Protein AF-A0AA40LT20-F1 (afdb_monomer)

Foldseek 3Di:
DPPDDVLVVLLVVLVVLLVVLVVLLVVLVVLLVVDLPPQPVVNVVSLVVSVVSLVVSVVSLVVLVVVLVCCVVVPPCVPDVDDPVVSVVSVVSSVVSVVSSVVSVCVCPDPSNVVSVVVSVVVVVDPDDDDDDDDDDCPPVVVVVVVVVVVVVVVVVVVVVVVVVVVVVVVVVVVVVVVVVVVVVVVVVVVVVVVVVVVVVVVVVVVVVVVVVVVVVVVVVVVVVPDDDDPPDDDDDDDDDDDDDDDDDDDDDDDDDDDDDDDDDDD

Structure (mmCIF, N/CA/C/O backbone):
data_AF-A0AA40LT20-F1
#
_entry.id   AF-A0AA40LT20-F1
#
loop_
_atom_site.group_PDB
_atom_site.id
_atom_site.type_symbol
_atom_site.label_atom_id
_atom_site.label_alt_id
_atom_site.label_comp_id
_atom_site.label_asym_id
_atom_site.label_entity_id
_atom_site.label_seq_id
_atom_site.pdbx_PDB_ins_code
_atom_site.Cartn_x
_atom_site.Cartn_y
_atom_site.Cartn_z
_atom_site.occupancy
_atom_site.B_iso_or_equiv
_atom_site.auth_seq_id
_atom_site.auth_comp_id
_atom_site.auth_asym_id
_atom_site.auth_atom_id
_atom_site.pdbx_PDB_model_num
ATOM 1 N N . MET A 1 1 ? 10.616 -3.520 -31.932 1.00 36.19 1 MET A N 1
ATOM 2 C CA . MET A 1 1 ? 9.333 -3.368 -31.220 1.00 36.19 1 MET A CA 1
ATOM 3 C C . MET A 1 1 ? 9.590 -2.374 -30.105 1.00 36.19 1 MET A C 1
ATOM 5 O O . MET A 1 1 ? 10.603 -2.532 -29.436 1.00 36.19 1 MET A O 1
ATOM 9 N N . SER A 1 2 ? 8.814 -1.296 -29.994 1.00 53.09 2 SER A N 1
ATOM 10 C CA . SER A 1 2 ? 8.916 -0.410 -28.829 1.00 53.09 2 SER A CA 1
ATOM 11 C C . SER A 1 2 ? 8.470 -1.210 -27.610 1.00 53.09 2 SER A C 1
ATOM 13 O O . SER A 1 2 ? 7.373 -1.763 -27.640 1.00 53.09 2 SER A O 1
ATOM 15 N N . LEU A 1 3 ? 9.342 -1.338 -26.608 1.00 65.00 3 LEU A N 1
ATOM 16 C CA . LEU A 1 3 ? 8.980 -1.891 -25.305 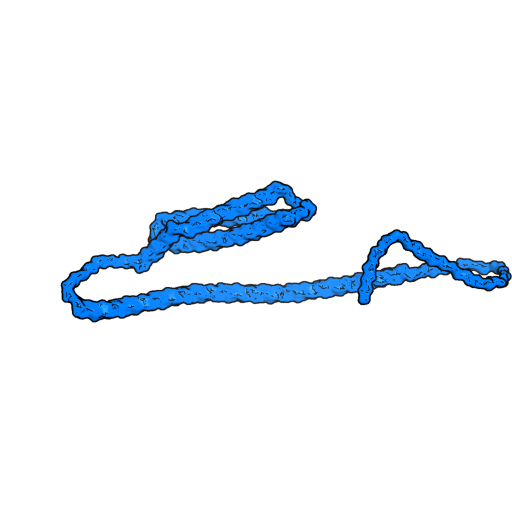1.00 65.00 3 LEU A CA 1
ATOM 17 C C . LEU A 1 3 ? 7.799 -1.078 -24.763 1.00 65.00 3 LEU A C 1
ATOM 19 O O . LEU A 1 3 ? 7.862 0.151 -24.755 1.00 65.00 3 LEU A O 1
ATOM 23 N N . GLU A 1 4 ? 6.718 -1.765 -24.402 1.00 72.81 4 GLU A N 1
ATOM 24 C CA . GLU A 1 4 ? 5.586 -1.165 -23.701 1.00 72.81 4 GLU A CA 1
ATOM 25 C C . GLU A 1 4 ? 6.090 -0.621 -22.364 1.00 72.81 4 GLU A C 1
ATOM 27 O O . GLU A 1 4 ? 6.871 -1.282 -21.677 1.00 72.81 4 GLU A O 1
ATOM 32 N N . ASP A 1 5 ? 5.739 0.624 -22.055 1.00 80.12 5 ASP A N 1
ATOM 33 C CA . ASP A 1 5 ? 6.267 1.299 -20.879 1.00 80.12 5 ASP A CA 1
ATOM 34 C C . ASP A 1 5 ? 5.687 0.653 -19.608 1.00 80.12 5 ASP A C 1
ATOM 36 O O . ASP A 1 5 ? 4.462 0.677 -19.425 1.00 80.12 5 ASP A O 1
ATOM 40 N N . PRO A 1 6 ? 6.539 0.083 -18.733 1.00 86.00 6 PRO A N 1
ATOM 41 C CA . PRO A 1 6 ? 6.093 -0.662 -17.560 1.00 86.00 6 PRO A CA 1
ATOM 42 C C . PRO A 1 6 ? 5.257 0.185 -16.597 1.00 86.00 6 PRO A C 1
ATOM 44 O O . PRO A 1 6 ? 4.429 -0.367 -15.873 1.00 86.00 6 PRO A O 1
ATOM 47 N N . PHE A 1 7 ? 5.393 1.515 -16.635 1.00 88.25 7 PHE A N 1
ATOM 48 C CA . PHE A 1 7 ? 4.588 2.422 -15.825 1.00 88.25 7 PHE A CA 1
ATOM 49 C C . PHE A 1 7 ? 3.087 2.187 -16.012 1.00 88.25 7 PHE A C 1
ATOM 51 O O . PHE A 1 7 ? 2.342 2.182 -15.038 1.00 88.25 7 PHE A O 1
ATOM 58 N N . PHE A 1 8 ? 2.609 1.976 -17.244 1.00 88.06 8 PHE A N 1
ATOM 59 C CA . PHE A 1 8 ? 1.167 1.854 -17.492 1.00 88.06 8 PHE A CA 1
ATOM 60 C C . PHE A 1 8 ? 0.577 0.538 -16.980 1.00 88.06 8 PHE A C 1
ATOM 62 O O . PHE A 1 8 ? -0.607 0.504 -16.639 1.00 88.06 8 PHE A O 1
ATOM 69 N N . VAL A 1 9 ? 1.393 -0.516 -16.887 1.00 90.38 9 VAL A N 1
ATOM 70 C CA . VAL A 1 9 ? 0.992 -1.790 -16.278 1.00 90.38 9 VAL A CA 1
ATOM 71 C C . VAL A 1 9 ? 0.795 -1.588 -14.779 1.00 90.38 9 VAL A C 1
ATOM 73 O O . VAL A 1 9 ? -0.309 -1.796 -14.275 1.00 90.38 9 VAL A O 1
ATOM 76 N N . VAL A 1 10 ? 1.820 -1.062 -14.101 1.00 93.31 10 VAL A N 1
ATOM 77 C CA . VAL A 1 10 ? 1.788 -0.809 -12.652 1.00 93.31 10 VAL A CA 1
ATOM 78 C C . VAL A 1 10 ? 0.704 0.211 -12.298 1.00 93.31 10 VAL A C 1
ATOM 80 O O . VAL A 1 10 ? -0.055 0.012 -11.356 1.00 93.31 10 VAL A O 1
ATOM 83 N N . ARG A 1 11 ? 0.515 1.255 -13.115 1.00 93.62 11 ARG A N 1
ATOM 84 C CA . ARG A 1 11 ? -0.597 2.211 -12.984 1.00 93.62 11 ARG A CA 1
ATOM 85 C C . ARG A 1 11 ? -1.952 1.502 -12.922 1.00 93.62 11 ARG A C 1
ATOM 87 O O . ARG A 1 11 ? -2.794 1.847 -12.093 1.00 93.62 11 ARG A O 1
ATOM 94 N N . GLY A 1 12 ? -2.187 0.535 -13.810 1.00 93.69 12 GLY A N 1
ATOM 95 C CA . GLY A 1 12 ? -3.429 -0.237 -13.838 1.00 93.69 12 GLY A CA 1
ATOM 96 C C . GLY A 1 12 ? -3.623 -1.085 -12.579 1.00 93.69 12 GLY A C 1
ATOM 97 O O . GLY A 1 12 ? -4.735 -1.159 -12.049 1.00 93.69 12 GLY A O 1
ATOM 98 N N . GLU A 1 13 ? -2.544 -1.684 -12.079 1.00 96.38 13 GLU A N 1
ATOM 99 C CA . GLU A 1 13 ? -2.538 -2.500 -10.861 1.00 96.38 13 GLU A CA 1
ATOM 100 C C . GLU A 1 13 ? -2.804 -1.655 -9.612 1.00 96.38 13 GLU A C 1
ATOM 102 O O . GLU A 1 13 ? -3.743 -1.954 -8.870 1.00 96.38 13 GLU A O 1
ATOM 107 N N . VAL A 1 14 ? -2.092 -0.538 -9.453 1.00 98.00 14 VAL A N 1
ATOM 108 C CA . VAL A 1 14 ? -2.299 0.436 -8.372 1.00 98.00 14 VAL A CA 1
ATOM 109 C C . VAL A 1 14 ? -3.729 0.966 -8.390 1.00 98.00 14 VAL A C 1
ATOM 111 O O . VAL A 1 14 ? -4.413 0.966 -7.366 1.00 98.00 14 VAL A O 1
ATOM 114 N N . GLN A 1 15 ? -4.248 1.349 -9.562 1.00 97.62 15 GLN A N 1
ATOM 115 C CA . GLN A 1 15 ? -5.618 1.849 -9.673 1.00 97.62 15 GLN A CA 1
ATOM 116 C C . GLN A 1 15 ? -6.650 0.803 -9.230 1.00 97.62 15 GLN A C 1
ATOM 118 O O . GLN A 1 15 ? -7.642 1.138 -8.570 1.00 97.62 15 GLN A O 1
ATOM 123 N N . LYS A 1 16 ? -6.432 -0.467 -9.586 1.00 97.81 16 LYS A N 1
ATOM 124 C CA . LYS A 1 16 ? -7.282 -1.587 -9.172 1.00 97.81 16 LYS A CA 1
ATOM 125 C C . LYS A 1 16 ? -7.175 -1.851 -7.667 1.00 97.81 16 LYS A C 1
ATOM 127 O O . LYS A 1 16 ? -8.207 -2.080 -7.028 1.00 97.81 16 LYS A O 1
ATOM 132 N N . ALA A 1 17 ? -5.972 -1.789 -7.102 1.00 98.00 17 ALA A N 1
ATOM 133 C CA . ALA A 1 17 ? -5.735 -1.955 -5.673 1.00 98.00 17 ALA A CA 1
ATOM 134 C C . ALA A 1 17 ? -6.433 -0.850 -4.865 1.00 98.00 17 ALA A C 1
ATOM 136 O O . ALA A 1 17 ? -7.200 -1.156 -3.953 1.00 98.00 17 ALA A O 1
ATOM 137 N N . VAL A 1 18 ? -6.303 0.417 -5.277 1.00 98.44 18 VAL A N 1
ATOM 138 C CA . VAL A 1 18 ? -7.002 1.558 -4.658 1.00 98.44 18 VAL A CA 1
ATOM 139 C C . VAL A 1 18 ? -8.520 1.399 -4.729 1.00 98.44 18 VAL A C 1
ATOM 141 O O . VAL A 1 18 ? -9.212 1.647 -3.745 1.00 98.44 18 VAL A O 1
ATOM 144 N N 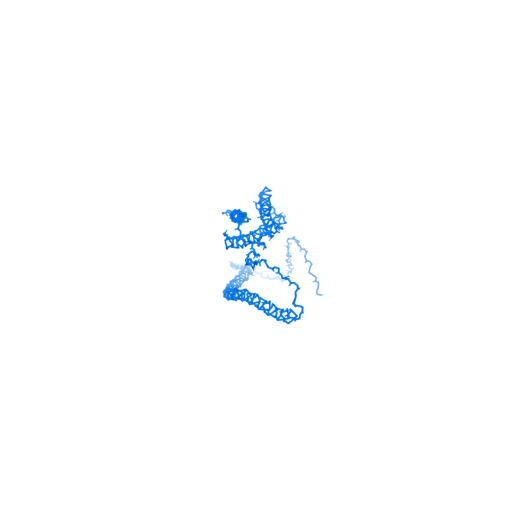. ASN A 1 19 ? -9.073 0.947 -5.858 1.00 97.88 19 ASN A N 1
ATOM 145 C CA . ASN A 1 19 ? -10.516 0.704 -5.968 1.00 97.88 19 ASN A CA 1
ATOM 146 C C . ASN A 1 19 ? -10.992 -0.422 -5.038 1.00 97.88 19 ASN A C 1
ATOM 148 O O . ASN A 1 19 ? -12.072 -0.329 -4.457 1.00 97.88 19 ASN A O 1
ATOM 152 N N . THR A 1 20 ? -10.172 -1.458 -4.859 1.00 98.00 20 THR A N 1
ATOM 153 C CA . THR A 1 20 ? -10.448 -2.545 -3.910 1.00 98.00 20 THR A CA 1
ATOM 154 C C . THR A 1 20 ? -10.408 -2.030 -2.468 1.00 98.00 20 THR A C 1
ATOM 156 O O . THR A 1 20 ? -11.341 -2.274 -1.704 1.00 98.00 20 THR A O 1
ATOM 159 N N . ALA A 1 21 ? -9.390 -1.235 -2.120 1.00 98.06 21 ALA A N 1
ATOM 160 C CA . ALA A 1 21 ? -9.270 -0.591 -0.814 1.00 98.06 21 ALA A CA 1
ATOM 161 C C . ALA A 1 21 ? -10.450 0.349 -0.526 1.00 98.06 21 ALA A C 1
ATOM 163 O O . ALA A 1 21 ? -10.998 0.315 0.570 1.00 98.06 21 ALA A O 1
ATOM 164 N N . ARG A 1 22 ? -10.922 1.115 -1.519 1.00 98.12 22 ARG A N 1
ATOM 165 C CA . ARG A 1 22 ? -12.131 1.948 -1.392 1.00 98.12 22 ARG A CA 1
ATOM 166 C C . ARG A 1 22 ? -13.376 1.126 -1.062 1.00 98.12 22 ARG A C 1
ATOM 168 O O . ARG A 1 22 ? -14.173 1.559 -0.235 1.00 98.12 22 ARG A O 1
ATOM 175 N N . GLY A 1 23 ? -13.538 -0.050 -1.668 1.00 97.38 23 GLY A N 1
ATOM 176 C CA . GLY A 1 23 ? -14.634 -0.966 -1.338 1.00 97.38 23 GLY A CA 1
ATOM 177 C C . GLY A 1 23 ? -14.560 -1.467 0.109 1.00 97.38 23 GLY A C 1
ATOM 178 O O . GLY A 1 23 ? -15.549 -1.403 0.837 1.00 97.38 23 GLY A O 1
ATOM 179 N N . LEU A 1 24 ? -13.371 -1.889 0.555 1.00 96.50 24 LEU A N 1
ATOM 180 C CA . LEU A 1 24 ? -13.133 -2.283 1.950 1.00 96.50 24 LEU A CA 1
ATOM 181 C C . LEU A 1 24 ? -13.378 -1.123 2.923 1.00 96.50 24 LEU A C 1
ATOM 183 O O . LEU A 1 24 ? -13.995 -1.312 3.966 1.00 96.50 24 LEU A O 1
ATOM 187 N N . TYR A 1 25 ? -12.947 0.085 2.567 1.00 97.81 25 TYR A N 1
ATOM 188 C CA . TYR A 1 25 ? -13.156 1.297 3.352 1.00 97.81 25 TYR A CA 1
ATOM 189 C C . TYR A 1 25 ? -14.635 1.665 3.490 1.00 97.81 25 TYR A C 1
ATOM 191 O O . TYR A 1 25 ? -15.078 2.021 4.581 1.00 97.81 25 TYR A O 1
ATOM 199 N N . GLN A 1 26 ? -15.426 1.535 2.423 1.00 96.56 26 GLN A N 1
ATOM 200 C CA . GLN A 1 26 ? -16.875 1.727 2.497 1.00 96.56 26 GLN A CA 1
ATOM 201 C C . GLN A 1 26 ? -17.519 0.722 3.453 1.00 96.56 26 GLN A C 1
ATOM 203 O O . GLN A 1 26 ? -18.250 1.133 4.354 1.00 96.56 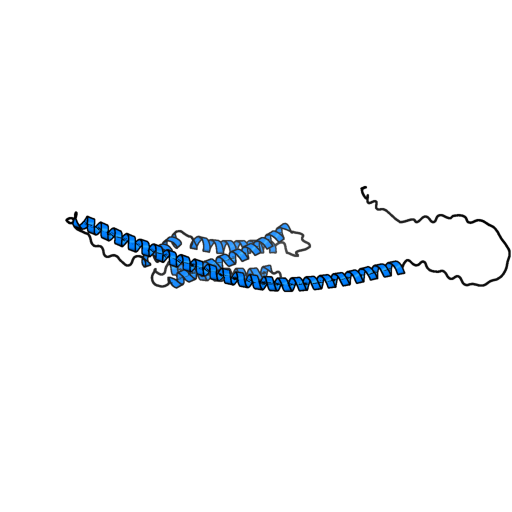26 GLN A O 1
ATOM 208 N N . ARG A 1 27 ? -17.177 -0.569 3.331 1.00 94.44 27 ARG A N 1
ATOM 209 C CA . ARG A 1 27 ? -17.683 -1.602 4.245 1.00 94.44 27 ARG A CA 1
ATOM 210 C C . ARG A 1 27 ? -17.261 -1.341 5.691 1.00 94.44 27 ARG A C 1
ATOM 212 O O . ARG A 1 27 ? -18.062 -1.483 6.608 1.00 94.44 27 ARG A O 1
ATOM 219 N N . TRP A 1 28 ? -16.023 -0.907 5.903 1.00 94.25 28 TRP A N 1
ATOM 220 C CA . TRP A 1 28 ? -15.518 -0.529 7.219 1.00 94.25 28 TRP A CA 1
ATOM 221 C C . TRP A 1 28 ? -16.319 0.633 7.832 1.00 94.25 28 TRP A C 1
ATOM 223 O O . TRP A 1 28 ? -16.718 0.559 8.991 1.00 94.25 28 TRP A O 1
ATOM 233 N N . CYS A 1 29 ? -16.636 1.668 7.048 1.00 92.06 29 CYS A N 1
ATOM 234 C CA . CYS A 1 29 ? -17.476 2.787 7.489 1.00 92.06 29 CYS A CA 1
ATOM 235 C C . CYS A 1 29 ? -18.912 2.364 7.854 1.00 92.06 29 CYS A C 1
ATOM 237 O O . CYS A 1 29 ? -19.502 2.948 8.765 1.00 92.06 29 CYS A O 1
ATOM 239 N N . GLU A 1 30 ? -19.484 1.380 7.154 1.00 91.00 30 GLU A N 1
ATOM 240 C CA . GLU A 1 30 ? -20.790 0.792 7.491 1.00 91.00 30 GLU A CA 1
ATOM 241 C C . GLU A 1 30 ? -20.722 0.016 8.812 1.00 91.00 30 GLU A C 1
ATOM 243 O O . GLU A 1 30 ? -21.563 0.212 9.689 1.00 91.00 30 GLU A O 1
ATOM 248 N N . LEU A 1 31 ? -19.675 -0.792 8.999 1.00 88.25 31 LEU A N 1
ATOM 249 C CA . LEU A 1 31 ? -19.447 -1.568 10.222 1.00 88.25 31 LEU A CA 1
ATOM 250 C C . LEU A 1 31 ? -19.198 -0.685 11.454 1.00 88.25 31 LEU A C 1
ATOM 252 O O . LEU A 1 31 ? -19.510 -1.089 12.570 1.00 88.25 31 LEU A O 1
ATOM 256 N N . LEU A 1 32 ? -18.678 0.534 11.276 1.00 85.62 32 LEU A N 1
ATOM 257 C CA . LEU A 1 32 ? -18.606 1.530 12.353 1.00 85.62 32 LEU A CA 1
ATOM 258 C C . LEU A 1 32 ? -19.977 2.111 12.745 1.00 85.62 32 LEU A C 1
ATOM 260 O O . LEU A 1 32 ? -20.100 2.744 13.791 1.00 85.62 32 LEU A O 1
ATOM 264 N N . GLN A 1 33 ? -21.005 1.953 11.912 1.00 81.69 33 GLN A N 1
ATOM 265 C CA . GLN A 1 33 ? -22.369 2.412 12.197 1.00 81.69 33 GLN A CA 1
ATOM 266 C C . GLN A 1 33 ? -23.261 1.266 12.693 1.00 81.69 33 GLN A C 1
ATOM 268 O O . GLN A 1 33 ? -24.180 1.496 13.485 1.00 81.69 33 GLN A O 1
ATOM 273 N N . GLU A 1 34 ? -22.983 0.035 12.260 1.00 75.19 34 GLU A N 1
ATOM 274 C CA . GLU A 1 34 ? -23.610 -1.187 12.760 1.00 75.19 34 GLU A CA 1
ATOM 275 C C . GLU A 1 34 ? -23.149 -1.452 14.214 1.00 75.19 34 GLU A C 1
ATOM 277 O O . GLU A 1 34 ? -21.968 -1.430 14.548 1.00 75.19 34 GLU A O 1
ATOM 282 N N . GLY A 1 35 ? -24.096 -1.610 15.145 1.00 59.09 35 GLY A N 1
ATOM 283 C CA . GLY A 1 35 ? -23.795 -1.685 16.582 1.00 59.09 35 GLY A CA 1
ATOM 284 C C . GLY A 1 35 ? -22.903 -2.872 16.996 1.00 59.09 35 GLY A C 1
ATOM 285 O O . GLY A 1 35 ? -22.931 -3.937 16.387 1.00 59.09 35 GLY A O 1
ATOM 286 N N . ALA A 1 36 ? -22.199 -2.707 18.124 1.00 59.25 36 ALA A N 1
ATOM 287 C CA . ALA A 1 36 ? -21.103 -3.523 18.685 1.00 59.25 36 ALA A CA 1
ATOM 288 C C . ALA A 1 36 ? -21.245 -5.068 18.746 1.00 59.25 36 ALA A C 1
ATOM 290 O O . ALA A 1 36 ? -20.265 -5.766 19.022 1.00 59.25 36 ALA A O 1
ATOM 291 N N . ALA A 1 37 ? -22.438 -5.628 18.531 1.00 60.47 37 ALA A N 1
ATOM 292 C CA . ALA A 1 37 ? -22.716 -7.050 18.750 1.00 60.47 37 ALA A CA 1
ATOM 293 C C . ALA A 1 37 ? -22.761 -7.901 17.468 1.00 60.47 37 ALA A C 1
ATOM 295 O O . ALA A 1 37 ? -22.543 -9.109 17.546 1.00 60.47 37 ALA A O 1
ATOM 296 N N . VAL A 1 38 ? -23.037 -7.310 16.301 1.00 58.84 38 VAL A N 1
ATOM 297 C CA . VAL A 1 38 ? -23.195 -8.037 15.030 1.00 58.84 38 VAL A CA 1
ATOM 298 C C . VAL A 1 38 ? -22.192 -7.445 14.045 1.00 58.84 38 VAL A C 1
ATOM 300 O O . VAL A 1 38 ? -22.384 -6.325 13.601 1.00 58.84 38 VAL A O 1
ATOM 303 N N . GLY A 1 39 ? -21.095 -8.159 13.767 1.00 69.00 39 GLY A N 1
ATOM 304 C CA . GLY A 1 39 ? -20.079 -7.711 12.801 1.00 69.00 39 GLY A CA 1
ATOM 305 C C . GLY A 1 39 ? -18.698 -7.360 13.369 1.00 69.00 39 GLY A C 1
ATOM 306 O O . GLY A 1 39 ? -17.897 -6.785 12.650 1.00 69.00 39 GLY A O 1
ATOM 307 N N . ARG A 1 40 ? -18.359 -7.705 14.625 1.00 76.12 40 ARG A N 1
ATOM 308 C CA . ARG A 1 40 ? -17.010 -7.430 15.176 1.00 76.12 40 ARG A CA 1
ATOM 309 C C . ARG A 1 40 ? -15.893 -8.183 14.457 1.00 76.12 40 ARG A C 1
ATOM 311 O O . ARG A 1 40 ? -14.909 -7.565 14.087 1.00 76.12 40 ARG A O 1
ATOM 318 N N . GLU A 1 41 ? -16.033 -9.496 14.280 1.00 84.75 41 GLU A N 1
ATOM 319 C CA . GLU A 1 41 ? -15.023 -10.301 13.573 1.00 84.75 41 GLU A CA 1
ATOM 320 C C . GLU A 1 41 ? -14.829 -9.782 12.142 1.00 84.75 41 GLU A C 1
ATOM 322 O O . GLU A 1 41 ? -13.707 -9.653 11.661 1.00 84.75 41 GLU A O 1
ATOM 327 N N . GLU A 1 42 ? -15.931 -9.383 11.503 1.00 88.44 42 GLU A N 1
ATOM 328 C CA . GLU A 1 42 ? -15.914 -8.731 10.199 1.00 88.44 42 GLU A CA 1
ATO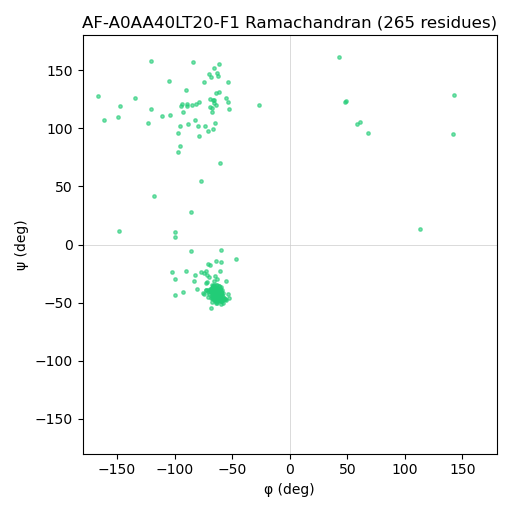M 329 C C . GLU A 1 42 ? -15.238 -7.352 10.252 1.00 88.44 42 GLU A C 1
ATOM 331 O O . GLU A 1 42 ? -14.449 -7.034 9.368 1.00 88.44 42 GLU A O 1
ATOM 336 N N . LEU A 1 43 ? -15.481 -6.546 11.290 1.00 88.12 43 LEU A N 1
ATOM 337 C CA . LEU A 1 43 ? -14.840 -5.245 11.495 1.00 88.12 43 LEU A CA 1
ATOM 338 C C . LEU A 1 43 ? -13.333 -5.393 11.708 1.00 88.12 43 LEU A C 1
ATOM 340 O O . LEU A 1 43 ? -12.567 -4.654 11.092 1.00 88.12 43 LEU A O 1
ATOM 344 N N . ASP A 1 44 ? -12.897 -6.340 12.536 1.00 88.19 44 ASP A N 1
ATOM 345 C CA . ASP A 1 44 ? -11.482 -6.604 12.799 1.00 88.19 44 ASP A CA 1
ATOM 346 C C . ASP A 1 44 ? -10.780 -7.090 11.525 1.00 88.19 44 ASP A C 1
ATOM 348 O O . ASP A 1 44 ? -9.730 -6.555 11.151 1.00 88.19 44 ASP A O 1
ATOM 352 N N . TRP A 1 45 ? -11.397 -8.036 10.807 1.00 92.88 45 TRP A N 1
ATOM 353 C CA . TRP A 1 45 ? -10.900 -8.520 9.521 1.00 92.88 45 TRP A CA 1
ATOM 354 C C . TRP A 1 45 ? -10.811 -7.390 8.490 1.00 92.88 45 TRP A C 1
ATOM 356 O O . TRP A 1 45 ? -9.744 -7.165 7.923 1.00 92.88 45 TRP A O 1
ATOM 366 N N . THR A 1 46 ? -11.887 -6.618 8.309 1.00 93.06 46 THR A N 1
ATOM 367 C CA . THR A 1 46 ? -11.948 -5.511 7.339 1.00 93.06 46 THR A CA 1
ATOM 368 C C . THR A 1 46 ? -10.937 -4.419 7.688 1.00 93.06 46 THR A C 1
ATOM 370 O O . THR A 1 46 ? -10.265 -3.895 6.803 1.00 93.06 46 THR A O 1
ATOM 373 N N . THR A 1 47 ? -10.764 -4.101 8.976 1.00 92.88 47 THR A N 1
ATOM 374 C CA . THR A 1 47 ? -9.766 -3.124 9.444 1.00 92.88 47 THR A CA 1
ATOM 375 C C . THR A 1 47 ? -8.345 -3.589 9.127 1.00 92.88 47 THR A C 1
ATOM 377 O O . THR A 1 47 ? -7.516 -2.793 8.679 1.00 92.88 47 THR A O 1
ATOM 380 N N . ASN A 1 48 ? -8.037 -4.865 9.372 1.00 94.75 48 ASN A N 1
ATOM 381 C CA . ASN A 1 48 ? -6.715 -5.422 9.105 1.00 94.75 48 ASN A CA 1
ATOM 382 C C . ASN A 1 48 ? -6.428 -5.505 7.601 1.00 94.75 48 ASN A C 1
ATOM 384 O O . ASN A 1 48 ? -5.364 -5.073 7.157 1.00 94.75 48 ASN A O 1
ATOM 388 N N . GLU A 1 49 ? -7.385 -6.006 6.822 1.00 97.31 49 GLU A N 1
ATOM 389 C CA . GLU A 1 49 ? -7.262 -6.131 5.371 1.00 97.31 49 GLU A CA 1
ATOM 390 C C . GLU A 1 49 ? -7.075 -4.761 4.716 1.00 97.31 49 GLU A C 1
ATOM 392 O O . GLU A 1 49 ? -6.162 -4.576 3.913 1.00 97.31 49 GLU A O 1
ATOM 397 N N . LEU A 1 50 ? -7.852 -3.759 5.140 1.00 97.19 50 LEU A N 1
ATOM 398 C CA . LEU A 1 50 ? -7.708 -2.390 4.658 1.00 97.19 50 LEU A CA 1
ATOM 399 C C . LEU A 1 50 ? -6.332 -1.803 5.004 1.00 97.19 50 LEU A C 1
ATOM 401 O O . LEU A 1 50 ? -5.680 -1.240 4.131 1.00 97.19 50 LEU A O 1
ATOM 405 N N . ARG A 1 51 ? -5.830 -1.974 6.237 1.00 97.00 51 ARG A N 1
ATOM 406 C CA . ARG A 1 51 ? -4.478 -1.508 6.614 1.00 97.00 51 ARG A CA 1
ATOM 407 C C . ARG A 1 51 ? -3.381 -2.150 5.771 1.00 97.00 51 ARG A C 1
ATOM 409 O O . ARG A 1 51 ? -2.431 -1.467 5.393 1.00 97.00 51 ARG A O 1
ATOM 416 N N . ASN A 1 52 ? -3.490 -3.449 5.504 1.00 97.38 52 ASN A N 1
ATOM 417 C CA . ASN A 1 52 ? -2.503 -4.169 4.704 1.00 97.38 52 ASN A CA 1
ATOM 418 C C . ASN A 1 52 ? -2.570 -3.753 3.233 1.00 97.38 52 ASN A C 1
ATOM 420 O O . ASN A 1 52 ? -1.526 -3.486 2.642 1.00 97.38 52 ASN A O 1
ATOM 424 N N . GLY A 1 53 ? -3.778 -3.614 2.680 1.00 97.81 53 GLY A N 1
ATOM 425 C CA . GLY A 1 53 ? -3.991 -3.111 1.327 1.00 97.81 53 GLY A CA 1
ATOM 426 C C . GLY A 1 53 ? -3.431 -1.702 1.139 1.00 97.81 53 GLY A C 1
ATOM 427 O O . GLY A 1 53 ? -2.667 -1.475 0.207 1.00 97.81 53 GLY A O 1
ATOM 428 N N . LEU A 1 54 ? -3.730 -0.774 2.056 1.00 98.19 54 LEU A N 1
ATOM 429 C CA . LEU A 1 54 ? -3.205 0.595 2.002 1.00 98.19 54 LEU A CA 1
ATOM 430 C C . LEU A 1 54 ? -1.672 0.615 2.076 1.00 98.19 54 LEU A C 1
ATOM 432 O O . LEU A 1 54 ? -1.056 1.302 1.275 1.00 98.19 54 LEU A O 1
ATOM 436 N N . ARG A 1 55 ? -1.051 -0.187 2.954 1.00 98.06 55 ARG A N 1
ATOM 437 C CA . ARG A 1 55 ? 0.418 -0.288 3.034 1.00 98.06 55 ARG A CA 1
ATOM 438 C C . ARG A 1 55 ? 1.040 -0.802 1.734 1.00 98.06 55 ARG A C 1
ATOM 440 O O . ARG A 1 55 ? 2.052 -0.267 1.306 1.00 98.06 55 ARG A O 1
ATOM 447 N N . SER A 1 56 ? 0.446 -1.828 1.120 1.00 98.06 56 SER A N 1
ATOM 448 C CA . SER A 1 56 ? 0.931 -2.359 -0.161 1.00 98.06 56 SER A CA 1
ATOM 449 C C . SER A 1 56 ? 0.885 -1.290 -1.250 1.00 98.06 56 SER A C 1
ATOM 451 O O . SER A 1 56 ? 1.853 -1.121 -1.976 1.00 98.06 56 SER A O 1
ATOM 453 N N . ILE A 1 57 ? -0.213 -0.531 -1.317 1.00 98.44 57 ILE A N 1
ATOM 454 C CA . ILE A 1 57 ? -0.366 0.556 -2.289 1.00 98.44 57 ILE A CA 1
ATOM 455 C C . ILE A 1 57 ? 0.658 1.670 -2.036 1.00 98.44 57 ILE A C 1
ATOM 457 O O . ILE A 1 57 ? 1.164 2.252 -2.987 1.00 98.44 57 ILE A O 1
ATOM 461 N N . GLU A 1 58 ? 0.969 1.992 -0.776 1.00 98.38 58 GLU A N 1
ATOM 462 C CA . GLU A 1 58 ? 1.986 3.003 -0.456 1.00 98.38 58 GLU A CA 1
ATOM 463 C C . GLU A 1 58 ? 3.369 2.630 -0.986 1.00 98.38 58 GLU A C 1
ATOM 465 O O . GLU A 1 58 ? 4.040 3.509 -1.523 1.00 98.38 58 GLU A O 1
ATOM 470 N N . TRP A 1 59 ? 3.757 1.355 -0.880 1.00 98.00 59 TRP A N 1
ATOM 471 C CA . TRP A 1 59 ? 5.000 0.850 -1.468 1.00 98.00 59 TRP A CA 1
ATOM 472 C C . TRP A 1 59 ? 4.982 0.953 -2.992 1.00 98.00 59 TRP A C 1
ATOM 474 O O . TRP A 1 59 ? 5.904 1.519 -3.568 1.00 98.00 59 TRP A O 1
ATOM 484 N N . ASP A 1 60 ? 3.898 0.518 -3.642 1.00 97.44 60 ASP A N 1
ATOM 485 C CA . ASP A 1 60 ? 3.785 0.627 -5.102 1.00 97.44 60 ASP A CA 1
ATOM 486 C C . ASP A 1 60 ? 3.867 2.097 -5.572 1.00 97.44 60 ASP A C 1
ATOM 488 O O . ASP A 1 60 ? 4.433 2.400 -6.621 1.00 97.44 60 ASP A O 1
ATOM 492 N N . LEU A 1 61 ? 3.300 3.036 -4.803 1.00 97.75 61 LEU A N 1
ATOM 493 C CA . LEU A 1 61 ? 3.358 4.471 -5.102 1.00 97.75 61 LEU A CA 1
ATOM 494 C C . LEU A 1 61 ? 4.742 5.080 -4.849 1.00 97.75 61 LEU A C 1
ATOM 496 O O . LEU A 1 61 ? 5.114 6.004 -5.566 1.00 97.75 61 LEU A O 1
ATOM 500 N N . GLU A 1 62 ? 5.486 4.588 -3.857 1.00 97.44 62 GLU A N 1
ATOM 501 C CA . GLU A 1 62 ? 6.883 4.966 -3.598 1.00 97.44 62 GLU A CA 1
ATOM 502 C C . GLU A 1 62 ? 7.779 4.566 -4.776 1.00 97.44 62 GLU A C 1
ATOM 504 O O . GLU A 1 62 ? 8.441 5.431 -5.346 1.00 97.44 62 GLU A O 1
ATOM 509 N N . ASP A 1 63 ? 7.673 3.327 -5.260 1.00 95.19 63 ASP A N 1
ATOM 510 C CA . ASP A 1 63 ? 8.417 2.853 -6.436 1.00 95.19 63 ASP A CA 1
ATOM 511 C C . ASP A 1 63 ? 8.076 3.659 -7.712 1.00 95.19 63 ASP A C 1
ATOM 513 O O . ASP A 1 63 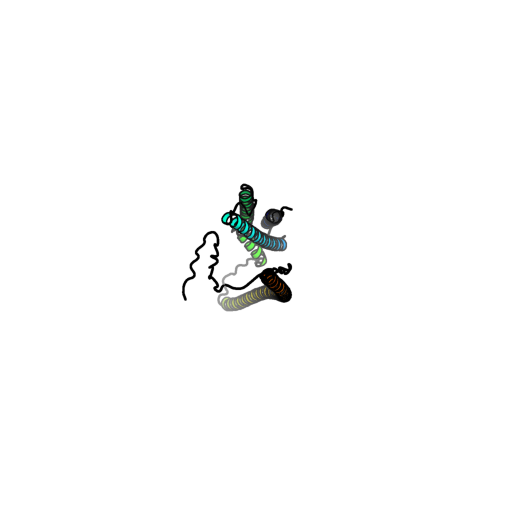? 8.937 3.977 -8.548 1.00 95.19 63 ASP A O 1
ATOM 517 N N . LEU A 1 64 ? 6.798 4.020 -7.888 1.00 94.62 64 LEU A N 1
ATOM 518 C CA . LEU A 1 64 ? 6.360 4.871 -9.000 1.00 94.62 64 LEU A CA 1
ATOM 519 C C . LEU A 1 64 ? 6.893 6.306 -8.892 1.00 94.62 64 LEU A C 1
ATOM 521 O O . LEU A 1 64 ? 7.180 6.928 -9.915 1.00 94.62 64 LEU A O 1
ATOM 525 N N . GLU A 1 65 ? 7.020 6.847 -7.685 1.00 94.69 65 GLU A N 1
ATOM 526 C CA . GLU A 1 65 ? 7.592 8.173 -7.457 1.00 94.69 65 GLU A CA 1
ATOM 527 C C . GLU A 1 65 ? 9.101 8.176 -7.717 1.00 94.69 65 GLU A C 1
ATOM 529 O O . GLU A 1 65 ? 9.576 9.016 -8.478 1.00 94.69 65 GLU A O 1
ATOM 534 N N . GLU A 1 66 ? 9.836 7.172 -7.229 1.00 92.88 66 GLU A N 1
ATOM 535 C CA . GLU A 1 66 ? 11.270 7.021 -7.508 1.00 92.88 66 GLU A CA 1
ATOM 536 C C . GLU A 1 66 ? 11.553 6.933 -9.014 1.00 92.88 66 GLU A C 1
ATOM 538 O O . GLU A 1 66 ? 12.483 7.557 -9.532 1.00 92.88 66 GLU A O 1
ATOM 543 N N . THR A 1 67 ? 10.725 6.193 -9.757 1.00 89.12 67 THR A N 1
ATOM 544 C CA . THR A 1 67 ? 10.865 6.117 -11.217 1.00 89.12 67 THR A CA 1
ATOM 545 C C . THR A 1 67 ? 10.562 7.445 -11.907 1.00 89.12 67 THR A C 1
ATOM 547 O O . THR A 1 67 ? 11.229 7.778 -12.888 1.00 89.12 67 THR A O 1
ATOM 550 N N . ILE A 1 68 ? 9.606 8.234 -11.412 1.00 88.81 68 ILE A N 1
ATOM 551 C CA . ILE A 1 68 ? 9.345 9.591 -11.913 1.00 88.81 68 ILE A CA 1
ATOM 552 C C . ILE A 1 68 ? 10.528 10.522 -11.612 1.00 88.81 68 ILE A C 1
ATOM 554 O O . ILE A 1 68 ? 10.942 11.264 -12.506 1.00 88.81 68 ILE A O 1
ATOM 558 N N . ASP A 1 69 ? 11.099 10.453 -10.411 1.00 88.44 69 ASP A N 1
ATOM 559 C CA . ASP A 1 69 ? 12.239 11.271 -9.990 1.00 88.44 69 ASP A CA 1
ATOM 560 C C . ASP A 1 69 ? 13.487 10.975 -10.829 1.00 88.44 69 ASP A C 1
ATOM 562 O O . ASP A 1 69 ? 14.156 11.896 -11.306 1.00 88.44 69 ASP A O 1
ATOM 566 N N . ILE A 1 70 ? 13.769 9.696 -11.104 1.00 84.94 70 ILE A N 1
ATOM 567 C CA . ILE A 1 70 ? 14.847 9.291 -12.019 1.00 84.94 70 ILE A CA 1
ATOM 568 C C . ILE A 1 70 ? 14.620 9.900 -13.406 1.00 84.94 70 ILE A C 1
ATOM 570 O O . ILE A 1 70 ? 15.548 10.454 -13.994 1.00 84.94 70 ILE A O 1
ATOM 574 N N . LEU A 1 71 ? 13.392 9.846 -13.932 1.00 79.81 71 LEU A N 1
ATOM 575 C CA . LEU A 1 71 ? 13.064 10.414 -15.244 1.00 79.81 71 LEU A CA 1
ATOM 576 C C . LEU A 1 71 ? 13.182 11.947 -15.283 1.00 79.81 71 LEU A C 1
ATOM 578 O O . LEU A 1 71 ? 13.518 12.504 -16.330 1.00 79.81 71 LEU A O 1
ATOM 582 N N . GLU A 1 72 ? 12.915 12.630 -14.170 1.00 80.25 72 GLU A N 1
ATOM 583 C CA . GLU A 1 72 ? 13.049 14.083 -14.046 1.00 80.25 72 GLU A CA 1
ATOM 584 C C . GLU A 1 72 ? 14.515 14.525 -13.949 1.00 80.25 72 GLU A C 1
ATOM 586 O O . GLU A 1 72 ? 14.919 15.485 -14.612 1.00 80.25 72 GLU A O 1
ATOM 591 N N . VAL A 1 73 ? 15.329 13.807 -13.171 1.00 74.69 73 VAL A N 1
ATOM 592 C CA . VAL A 1 73 ? 16.756 14.106 -12.974 1.00 74.69 73 VAL A CA 1
ATOM 593 C C . VAL A 1 73 ? 17.589 13.694 -14.190 1.00 74.69 73 VAL A C 1
ATOM 595 O O . VAL A 1 73 ? 18.465 14.443 -14.630 1.00 74.69 73 VAL A O 1
ATOM 598 N N . GLU A 1 74 ? 17.316 12.526 -14.774 1.00 67.38 74 GLU A N 1
ATOM 599 C CA . GLU A 1 74 ? 18.039 11.989 -15.929 1.00 67.38 74 GLU A CA 1
ATOM 600 C C . GLU A 1 74 ? 17.498 12.491 -17.272 1.00 67.38 74 GLU A C 1
ATOM 602 O O . GLU A 1 74 ? 17.643 11.781 -18.269 1.00 67.38 74 GLU A O 1
ATOM 607 N N . ALA A 1 75 ? 16.895 13.686 -17.336 1.00 58.62 75 ALA A N 1
ATOM 608 C CA . ALA A 1 75 ? 16.338 14.293 -18.548 1.00 58.62 75 ALA A CA 1
ATOM 609 C C . ALA A 1 75 ? 17.399 14.514 -19.656 1.00 58.62 75 ALA A C 1
ATOM 611 O O . ALA A 1 75 ? 17.785 15.626 -20.013 1.00 58.62 75 ALA A O 1
ATOM 612 N N . ASN A 1 76 ? 17.866 13.414 -20.237 1.00 55.97 76 ASN A N 1
ATOM 613 C CA . ASN A 1 76 ? 18.594 13.285 -21.471 1.00 55.97 76 ASN A CA 1
ATOM 614 C C . ASN A 1 76 ? 17.541 12.907 -22.522 1.00 55.97 76 ASN A C 1
ATOM 616 O O . ASN A 1 76 ? 17.217 11.720 -22.665 1.00 55.97 76 ASN A O 1
ATOM 620 N N . PRO A 1 77 ? 17.002 13.886 -23.271 1.00 55.28 77 PRO A N 1
ATOM 621 C CA . PRO A 1 77 ? 15.891 13.689 -24.208 1.00 55.28 77 PRO A CA 1
ATOM 622 C C . PRO A 1 77 ? 16.174 12.676 -25.335 1.00 55.28 77 PRO A C 1
ATOM 624 O O . PRO A 1 77 ? 15.289 12.371 -26.131 1.00 55.28 77 PRO A O 1
ATOM 627 N N . GLY A 1 78 ? 17.401 12.144 -25.430 1.00 55.16 78 GLY A N 1
ATOM 628 C CA . GLY A 1 78 ? 17.776 11.084 -26.365 1.00 55.16 78 GLY A CA 1
ATOM 629 C C . GLY A 1 78 ? 17.604 9.643 -25.859 1.00 55.16 78 GLY A C 1
ATOM 630 O O . GLY A 1 78 ? 17.508 8.747 -26.697 1.00 55.16 78 GLY A O 1
ATOM 631 N N . LYS A 1 79 ? 17.577 9.386 -24.538 1.00 60.06 79 LYS A N 1
ATOM 632 C CA . LYS A 1 79 ? 17.507 8.013 -23.979 1.00 60.06 79 LYS A CA 1
ATOM 633 C C . LYS A 1 79 ? 16.079 7.545 -23.700 1.00 60.06 79 LYS A C 1
ATOM 635 O O . LYS A 1 79 ? 15.745 6.412 -24.034 1.00 60.06 79 LYS A O 1
ATOM 640 N N . PHE A 1 80 ? 15.237 8.424 -23.165 1.00 61.75 80 PHE A N 1
ATOM 641 C CA . PHE A 1 80 ? 13.827 8.150 -22.909 1.00 61.75 80 PHE A CA 1
ATOM 642 C C . PHE A 1 80 ? 12.992 8.989 -23.871 1.00 61.75 80 PHE A C 1
ATOM 644 O O . PHE A 1 80 ? 12.961 10.213 -23.784 1.00 61.75 80 PHE A O 1
ATOM 651 N N . LYS A 1 81 ? 12.334 8.341 -24.838 1.00 63.66 81 LYS A N 1
ATOM 652 C CA . LYS A 1 81 ? 11.417 9.008 -25.777 1.00 63.66 81 LYS A CA 1
ATOM 653 C C . LYS A 1 81 ? 10.078 9.311 -25.098 1.00 63.66 81 LYS A C 1
ATOM 655 O O . LYS A 1 81 ? 9.041 8.873 -25.583 1.00 63.66 81 LYS A O 1
ATOM 660 N N . LEU A 1 82 ? 10.109 10.006 -23.966 1.00 65.69 82 LEU A N 1
ATOM 661 C CA . LEU A 1 82 ? 8.908 10.400 -23.244 1.00 65.69 82 LEU A CA 1
ATOM 662 C C . LEU A 1 82 ? 8.436 11.763 -23.767 1.00 65.69 82 LEU A C 1
ATOM 664 O O . LEU A 1 82 ? 9.189 12.738 -23.699 1.00 65.69 82 LEU A O 1
ATOM 668 N N . PRO A 1 83 ? 7.219 11.857 -24.329 1.00 66.69 83 PRO A N 1
ATOM 669 C CA . PRO A 1 83 ? 6.578 13.134 -24.604 1.00 66.69 83 PRO A CA 1
ATOM 670 C C . PRO A 1 83 ? 6.527 13.982 -23.329 1.00 66.69 83 PRO A C 1
ATOM 672 O O . PRO A 1 83 ? 6.217 13.476 -22.254 1.00 66.69 83 PRO A O 1
ATOM 675 N N . ALA A 1 84 ? 6.773 15.289 -23.440 1.00 60.22 84 ALA A N 1
ATOM 676 C CA . ALA A 1 84 ? 6.788 16.201 -22.291 1.00 60.22 84 ALA A CA 1
ATOM 677 C C . ALA A 1 84 ? 5.455 16.261 -21.503 1.00 60.22 84 ALA A C 1
ATOM 679 O O . ALA A 1 84 ? 5.436 16.759 -20.382 1.00 60.22 84 ALA A O 1
ATOM 680 N N . GLY A 1 85 ? 4.347 15.765 -22.070 1.00 63.69 85 GLY A N 1
ATOM 681 C CA . GLY A 1 85 ? 3.054 15.647 -21.383 1.00 63.69 85 GLY A CA 1
ATOM 682 C C . GLY A 1 85 ? 2.919 14.397 -20.509 1.00 63.69 85 GLY A C 1
ATOM 683 O O . GLY A 1 85 ? 2.203 14.432 -19.511 1.00 63.69 85 GLY A O 1
ATOM 684 N N . ASP A 1 86 ? 3.642 13.325 -20.830 1.00 80.00 86 ASP A N 1
ATOM 685 C CA . ASP A 1 86 ? 3.455 12.027 -20.183 1.00 80.00 86 ASP A CA 1
ATOM 686 C C . ASP A 1 86 ? 3.993 12.053 -18.752 1.00 80.00 86 ASP A C 1
ATOM 688 O O . ASP A 1 86 ? 3.348 11.528 -17.854 1.00 80.00 86 ASP A O 1
ATOM 692 N N . LEU A 1 87 ? 5.129 12.718 -18.502 1.00 85.44 87 LEU A N 1
ATOM 693 C CA . LEU A 1 87 ? 5.707 12.816 -17.154 1.00 85.44 87 LEU A CA 1
ATOM 694 C C . LEU A 1 87 ? 4.764 13.537 -16.178 1.00 85.44 87 LEU A C 1
ATOM 696 O O . LEU A 1 87 ? 4.602 13.109 -15.037 1.00 85.44 87 LEU A O 1
ATOM 700 N N . GLN A 1 88 ? 4.097 14.601 -16.638 1.00 87.81 88 GLN A N 1
ATOM 701 C CA . GLN A 1 88 ? 3.121 15.318 -15.821 1.00 87.81 88 GLN A CA 1
ATOM 702 C C . GLN A 1 88 ? 1.886 14.456 -15.529 1.00 87.81 88 GLN A C 1
ATOM 704 O O . GLN A 1 88 ? 1.365 14.514 -14.418 1.00 87.81 88 GLN A O 1
ATOM 709 N N . GLU A 1 89 ? 1.428 13.637 -16.483 1.00 90.44 89 GLU A N 1
ATOM 710 C CA . GLU A 1 89 ? 0.330 12.693 -16.237 1.00 90.44 89 GLU A CA 1
ATOM 711 C C . GLU A 1 89 ? 0.705 11.667 -15.158 1.00 90.44 89 GLU A C 1
ATOM 713 O O . GLU A 1 89 ? -0.106 11.401 -14.269 1.00 90.44 89 GLU A O 1
ATOM 718 N N . ARG A 1 90 ? 1.940 11.141 -15.181 1.00 92.50 90 ARG A N 1
ATOM 719 C CA . ARG A 1 90 ? 2.431 10.206 -14.150 1.00 92.50 90 ARG A CA 1
ATOM 720 C C . ARG A 1 90 ? 2.410 10.839 -12.764 1.00 92.50 90 ARG A C 1
ATOM 722 O O . ARG A 1 90 ? 1.868 10.238 -11.842 1.00 92.50 90 ARG A O 1
ATOM 729 N N . LYS A 1 91 ? 2.924 12.069 -12.645 1.00 93.12 91 LYS A N 1
ATOM 730 C CA . LYS A 1 91 ? 2.926 12.841 -11.391 1.00 93.12 91 LYS A CA 1
ATOM 731 C C . LYS A 1 91 ? 1.518 13.037 -10.844 1.00 93.12 91 LYS A C 1
ATOM 733 O O . LYS A 1 91 ? 1.253 12.729 -9.690 1.00 93.12 91 LYS A O 1
ATOM 738 N N . VAL A 1 92 ? 0.602 13.502 -11.694 1.00 95.81 92 VAL A N 1
ATOM 739 C CA . VAL A 1 92 ? -0.798 13.723 -11.304 1.00 95.81 92 VAL A CA 1
ATOM 740 C C . VAL A 1 92 ? -1.462 12.419 -10.863 1.00 95.81 92 VAL A C 1
ATOM 742 O O . VAL A 1 92 ? -2.216 12.424 -9.897 1.00 95.81 92 VAL A O 1
ATOM 745 N N . PHE A 1 93 ? -1.184 11.304 -11.541 1.00 96.69 93 PHE A N 1
ATOM 746 C CA . PHE A 1 93 ? -1.716 10.002 -11.150 1.00 96.69 93 PHE A CA 1
ATOM 747 C C . PHE A 1 93 ? -1.218 9.560 -9.767 1.00 96.69 93 PHE A C 1
ATOM 749 O O . PHE A 1 93 ? -2.040 9.193 -8.928 1.00 96.69 93 PHE A O 1
ATOM 756 N N . VAL A 1 94 ? 0.098 9.602 -9.525 1.00 97.38 94 VAL A N 1
ATOM 757 C CA . VAL A 1 94 ? 0.687 9.198 -8.237 1.00 97.38 94 VAL A CA 1
ATOM 758 C C . VAL A 1 94 ? 0.136 10.064 -7.106 1.00 97.38 94 VAL A C 1
ATOM 760 O O . VAL A 1 94 ? -0.334 9.518 -6.111 1.00 97.38 94 VAL A O 1
ATOM 763 N N . GLU A 1 95 ? 0.077 11.383 -7.302 1.00 97.81 95 GLU A N 1
ATOM 764 C CA . GLU A 1 95 ? -0.475 12.316 -6.314 1.00 97.81 95 GLU A CA 1
ATOM 765 C C . GLU A 1 95 ? -1.937 11.994 -5.974 1.00 97.81 95 GLU A C 1
ATOM 767 O O . GLU A 1 95 ? -2.288 11.822 -4.810 1.00 97.81 95 GLU A O 1
ATOM 772 N N . GLN A 1 96 ? -2.792 11.800 -6.986 1.00 98.12 96 GLN A N 1
ATOM 773 C CA . GLN A 1 96 ? -4.206 11.461 -6.775 1.00 98.12 96 GLN A CA 1
ATOM 774 C C . GLN A 1 96 ? -4.399 10.145 -6.014 1.00 98.12 96 GLN A C 1
ATOM 776 O O . GLN A 1 96 ? -5.337 10.005 -5.225 1.00 98.12 96 GLN A O 1
ATOM 781 N N . MET A 1 97 ? -3.557 9.143 -6.278 1.00 98.38 97 MET A N 1
ATOM 782 C CA . MET A 1 97 ? -3.623 7.870 -5.563 1.00 98.38 97 MET A CA 1
ATOM 783 C C . MET A 1 97 ? -3.109 8.015 -4.125 1.00 98.38 97 MET A C 1
ATOM 785 O O . MET A 1 97 ? -3.741 7.468 -3.219 1.00 98.38 97 MET A O 1
ATOM 789 N N . ARG A 1 98 ? -2.038 8.793 -3.896 1.00 98.31 98 ARG A N 1
ATOM 790 C CA . ARG A 1 98 ? -1.530 9.121 -2.553 1.00 98.31 98 ARG A CA 1
ATOM 791 C C . ARG A 1 98 ? -2.582 9.846 -1.719 1.00 98.31 98 ARG A C 1
ATOM 793 O O . ARG A 1 98 ? -2.853 9.413 -0.603 1.00 98.31 98 ARG A O 1
ATOM 800 N N . GLU A 1 99 ? -3.226 10.874 -2.268 1.00 98.31 99 GLU A N 1
ATOM 801 C CA . GLU A 1 99 ? -4.306 11.606 -1.593 1.00 98.31 99 GLU A CA 1
ATOM 802 C C . GLU A 1 99 ? -5.447 10.668 -1.176 1.00 98.31 99 GLU A C 1
ATOM 804 O O . GLU A 1 99 ? -5.891 10.697 -0.029 1.00 98.31 99 GLU A O 1
ATOM 809 N N . ALA A 1 100 ? -5.884 9.776 -2.072 1.00 97.81 100 ALA A N 1
ATOM 810 C CA . ALA A 1 100 ? -6.950 8.821 -1.775 1.00 97.81 100 ALA A CA 1
ATOM 811 C C . ALA A 1 100 ? -6.571 7.823 -0.667 1.00 97.81 100 ALA A C 1
ATOM 813 O O . ALA A 1 100 ? -7.399 7.486 0.181 1.00 97.81 100 ALA A O 1
ATOM 814 N N . VAL A 1 101 ? -5.331 7.325 -0.678 1.00 98.38 101 VAL A N 1
ATOM 815 C CA . VAL A 1 101 ? -4.806 6.439 0.371 1.00 98.38 101 VAL A CA 1
ATOM 816 C C . VAL A 1 101 ? -4.719 7.181 1.701 1.00 98.38 101 VAL A C 1
ATOM 818 O O . VAL A 1 101 ? -5.168 6.654 2.722 1.00 98.38 101 VAL A O 1
ATOM 821 N N . GLN A 1 102 ? -4.206 8.411 1.688 1.00 98.12 102 GLN A N 1
ATOM 822 C CA . GLN A 1 102 ? -4.053 9.238 2.878 1.00 98.12 102 GLN A CA 1
ATOM 823 C C . GLN A 1 102 ? -5.406 9.576 3.510 1.00 98.12 102 GLN A C 1
ATOM 825 O O . GLN A 1 102 ? -5.558 9.418 4.718 1.00 98.12 102 GLN A O 1
ATOM 830 N N . GLU A 1 103 ? -6.414 9.932 2.709 1.00 97.88 103 GLU A N 1
ATOM 831 C CA . GLU A 1 103 ? -7.781 10.188 3.181 1.00 97.88 103 GLU A CA 1
ATOM 832 C C . GLU A 1 103 ? -8.343 8.991 3.967 1.00 97.88 103 GLU A C 1
ATOM 834 O O . GLU A 1 103 ? -8.859 9.144 5.079 1.00 97.88 103 GLU A O 1
ATOM 839 N N . MET A 1 104 ? -8.203 7.777 3.420 1.00 98.06 104 MET A N 1
ATOM 840 C CA . MET A 1 104 ? -8.656 6.557 4.093 1.00 98.06 104 MET A CA 1
ATOM 841 C C . MET A 1 104 ? -7.868 6.307 5.386 1.00 98.06 104 MET A C 1
ATOM 843 O O . MET A 1 104 ? -8.470 6.011 6.421 1.00 98.06 104 MET A O 1
ATOM 847 N N . LYS A 1 105 ? -6.537 6.463 5.364 1.00 97.44 105 LYS A N 1
ATOM 848 C CA . LYS A 1 105 ? -5.681 6.286 6.549 1.00 97.44 105 LYS A CA 1
ATOM 849 C C . LYS A 1 105 ? -6.037 7.267 7.662 1.00 97.44 105 LYS A C 1
ATOM 851 O O . LYS A 1 105 ? -6.189 6.841 8.807 1.00 97.44 105 LYS A O 1
ATOM 856 N N . ASP A 1 106 ? -6.210 8.541 7.327 1.00 96.94 106 ASP A N 1
ATOM 857 C CA . ASP A 1 106 ? -6.538 9.604 8.277 1.00 96.94 106 ASP A CA 1
ATOM 858 C C . ASP A 1 106 ? -7.877 9.341 8.963 1.00 96.94 106 ASP A C 1
ATOM 860 O O . ASP A 1 106 ? -8.002 9.498 10.181 1.00 96.94 106 ASP A O 1
ATOM 864 N N . HIS A 1 107 ? -8.874 8.857 8.218 1.00 94.88 107 HIS A N 1
ATOM 865 C CA . HIS A 1 107 ? -10.151 8.485 8.814 1.00 94.88 107 HIS A CA 1
ATOM 866 C C . HIS A 1 107 ? -10.026 7.263 9.738 1.00 94.88 107 HIS A C 1
ATOM 868 O O . HIS A 1 107 ? -10.593 7.267 10.836 1.00 94.88 107 HIS A O 1
ATOM 874 N N . MET A 1 108 ? -9.229 6.256 9.360 1.00 92.69 108 MET A N 1
ATOM 875 C CA . MET A 1 108 ? -8.979 5.069 10.191 1.00 92.69 108 MET A CA 1
ATOM 876 C C . MET A 1 108 ? -8.286 5.375 11.521 1.00 92.69 108 MET A C 1
ATOM 878 O O . MET A 1 108 ? -8.487 4.646 12.493 1.00 92.69 108 MET A O 1
ATOM 882 N N . VAL A 1 109 ? -7.471 6.430 11.579 1.00 93.12 109 VAL A N 1
ATOM 883 C CA . VAL A 1 109 ? -6.812 6.886 12.815 1.00 93.12 109 VAL A CA 1
ATOM 884 C C . VAL A 1 109 ? -7.528 8.069 13.467 1.00 93.12 109 VAL A C 1
ATOM 886 O O . VAL A 1 109 ? -7.036 8.627 14.449 1.00 93.12 109 VAL A O 1
ATOM 889 N N . SER A 1 110 ? -8.696 8.458 12.951 1.00 92.00 110 SER A N 1
ATOM 890 C CA . SER A 1 110 ? -9.456 9.567 13.511 1.00 92.00 110 SER A CA 1
ATOM 891 C C . SER A 1 110 ? -9.876 9.265 14.958 1.00 92.00 110 SER A C 1
ATOM 893 O O . SER A 1 110 ? -10.232 8.125 15.282 1.00 92.00 110 SER A O 1
ATOM 895 N N . PRO A 1 111 ? -9.913 10.276 15.849 1.00 86.75 111 PRO A N 1
ATOM 896 C CA . PRO A 1 111 ? -10.337 10.075 17.234 1.00 86.75 111 PRO A CA 1
ATOM 897 C C . PRO A 1 111 ? -11.729 9.441 17.358 1.00 86.75 111 PRO A C 1
ATOM 899 O O . PRO A 1 111 ? -11.985 8.695 18.298 1.00 86.75 111 PRO A O 1
ATOM 902 N N . ALA A 1 112 ? -12.622 9.711 16.398 1.00 85.69 112 ALA A N 1
ATOM 903 C CA . ALA A 1 112 ? -13.959 9.129 16.348 1.00 85.69 112 ALA A CA 1
ATOM 904 C C . ALA A 1 112 ? -13.926 7.617 16.065 1.00 85.69 112 ALA A C 1
ATOM 906 O O . ALA A 1 112 ? -14.583 6.855 16.775 1.00 85.69 112 ALA A O 1
ATOM 907 N N . ALA A 1 113 ? -13.133 7.182 15.081 1.00 85.38 113 ALA A N 1
ATOM 908 C CA . ALA A 1 113 ? -12.969 5.768 14.751 1.00 85.38 113 ALA A CA 1
ATOM 909 C C . ALA A 1 113 ? -12.314 4.991 15.902 1.00 85.38 113 ALA A C 1
ATOM 911 O O . ALA A 1 113 ? -12.803 3.930 16.293 1.00 85.38 113 ALA A O 1
ATOM 912 N N . ILE A 1 114 ? -11.265 5.558 16.510 1.00 86.25 114 ILE A N 1
ATOM 913 C CA . ILE A 1 114 ? -10.581 4.949 17.659 1.00 86.25 114 ILE A CA 1
ATOM 914 C C . ILE A 1 114 ? -11.537 4.824 18.851 1.00 86.25 114 ILE A C 1
ATOM 916 O O . ILE A 1 114 ? -11.669 3.740 19.414 1.00 86.25 114 ILE A O 1
ATOM 920 N N . ALA A 1 115 ? -12.261 5.891 19.206 1.00 84.62 115 ALA A N 1
ATOM 921 C CA . ALA A 1 115 ? -13.208 5.861 20.321 1.00 84.62 115 ALA A CA 1
ATOM 922 C C . ALA A 1 115 ? -14.344 4.845 20.105 1.00 84.62 115 ALA A C 1
ATOM 924 O O . ALA A 1 115 ? -14.796 4.208 21.061 1.00 84.62 115 ALA A O 1
ATOM 925 N N . PHE A 1 116 ? -14.804 4.667 18.861 1.00 83.31 116 PHE A N 1
ATOM 926 C CA . PHE A 1 116 ? -15.781 3.633 18.527 1.00 83.31 116 PHE A CA 1
ATOM 927 C C . PHE A 1 116 ? -15.205 2.229 18.730 1.00 83.31 116 PHE A C 1
ATOM 929 O O . PHE A 1 116 ? -15.822 1.405 19.407 1.00 83.31 116 PHE A O 1
ATOM 936 N N . MET A 1 117 ? -14.006 1.968 18.201 1.00 78.69 117 MET A N 1
ATOM 937 C CA . MET A 1 117 ? -13.323 0.683 18.362 1.00 78.69 117 MET A CA 1
ATOM 938 C C . MET A 1 117 ? -13.054 0.361 19.840 1.00 78.69 117 MET A C 1
ATOM 940 O O . MET A 1 117 ? -13.310 -0.757 20.283 1.00 78.69 117 MET A O 1
ATOM 944 N N . GLU A 1 118 ? -12.613 1.342 20.633 1.00 81.50 118 GLU A N 1
ATOM 945 C CA . GLU A 1 118 ? -12.404 1.191 22.077 1.00 81.50 118 GLU A CA 1
ATOM 946 C C . GLU A 1 118 ? -13.705 0.893 22.822 1.00 81.50 118 GLU A C 1
ATOM 948 O O . GLU A 1 118 ? -13.742 0.013 23.684 1.00 81.50 118 GLU A O 1
ATOM 953 N N . ARG A 1 119 ? -14.793 1.599 22.489 1.00 77.31 119 ARG A N 1
ATOM 954 C CA . ARG A 1 119 ? -16.113 1.346 23.075 1.00 77.31 119 ARG A CA 1
ATOM 955 C C . ARG A 1 119 ? -16.594 -0.064 22.754 1.00 77.31 119 ARG A C 1
ATOM 957 O O . ARG A 1 119 ? -17.035 -0.766 23.665 1.00 77.31 119 ARG A O 1
ATOM 964 N N . ASN A 1 120 ? -16.481 -0.464 21.490 1.00 73.50 120 ASN A N 1
ATOM 965 C CA . ASN A 1 120 ? -16.816 -1.807 21.044 1.00 73.50 120 ASN A CA 1
ATOM 966 C C . ASN A 1 120 ? -16.006 -2.829 21.860 1.00 73.50 120 ASN A C 1
ATOM 968 O O . ASN A 1 120 ? -16.572 -3.744 22.454 1.00 73.50 120 ASN A O 1
ATOM 972 N N . ASN A 1 121 ? -14.699 -2.616 22.030 1.00 71.00 121 ASN A N 1
ATOM 973 C CA . ASN A 1 121 ? -13.859 -3.499 22.835 1.00 71.00 121 ASN A CA 1
ATOM 974 C C . ASN A 1 121 ? -14.270 -3.553 24.322 1.00 71.00 121 ASN A C 1
ATOM 976 O O . ASN A 1 121 ? -14.305 -4.624 24.924 1.00 71.00 121 ASN A O 1
ATOM 980 N N . ARG A 1 122 ? -14.662 -2.420 24.920 1.00 68.56 122 ARG A N 1
ATOM 981 C CA . ARG A 1 122 ? -15.011 -2.329 26.349 1.00 68.56 122 ARG A CA 1
ATOM 982 C C . ARG A 1 122 ? -16.341 -2.993 26.711 1.00 68.56 122 ARG A C 1
ATOM 984 O O . ARG A 1 122 ? -16.455 -3.542 27.804 1.00 68.56 122 ARG A O 1
ATOM 991 N N . GLU A 1 123 ? -17.316 -2.996 25.802 1.00 61.44 123 GLU A N 1
ATOM 992 C CA . GLU A 1 123 ? -18.604 -3.689 25.991 1.00 61.44 123 GLU A CA 1
ATOM 993 C C . GLU A 1 123 ? -18.449 -5.227 26.107 1.00 61.44 123 GLU A C 1
ATOM 995 O O . GLU A 1 123 ? -19.351 -5.887 26.618 1.00 61.44 123 GLU A O 1
ATOM 1000 N N . MET A 1 124 ? -17.287 -5.790 25.742 1.00 56.22 124 MET A N 1
ATOM 1001 C CA . MET A 1 124 ? -16.922 -7.205 25.938 1.00 56.22 124 MET A CA 1
ATOM 1002 C C . MET A 1 124 ? -16.427 -7.515 27.364 1.00 56.22 124 MET A C 1
ATOM 1004 O O . MET A 1 124 ? -16.736 -8.573 27.907 1.00 56.22 124 MET A O 1
ATOM 1008 N N . LEU A 1 125 ? -15.663 -6.600 27.976 1.00 57.62 125 LEU A N 1
ATOM 1009 C CA . LEU A 1 125 ? -15.019 -6.805 29.285 1.00 57.62 125 LEU A CA 1
ATOM 1010 C C . LEU A 1 125 ? -15.967 -6.524 30.456 1.00 57.62 125 LEU A C 1
ATOM 1012 O O . LEU A 1 125 ? -15.870 -7.151 31.508 1.00 57.62 125 LEU A O 1
ATOM 1016 N N . THR A 1 126 ? -16.909 -5.596 30.282 1.00 56.16 126 THR A N 1
ATOM 1017 C CA . THR A 1 126 ? -17.936 -5.309 31.286 1.00 56.16 126 THR A CA 1
ATOM 1018 C C . THR A 1 126 ? -19.224 -6.054 30.964 1.00 56.16 126 THR A C 1
A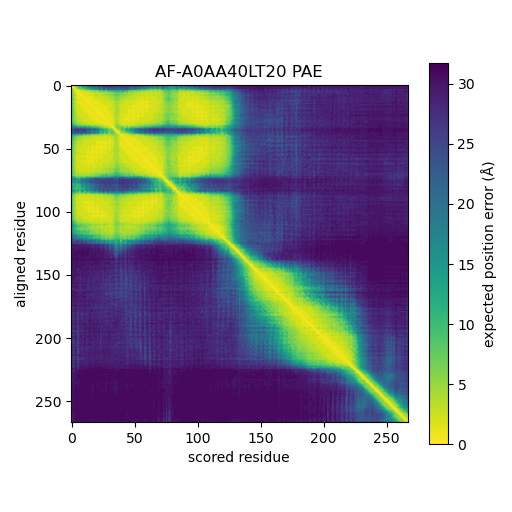TOM 1020 O O . THR A 1 126 ? -20.196 -5.468 30.485 1.00 56.16 126 THR A O 1
ATOM 1023 N N . GLY A 1 127 ? -19.275 -7.345 31.293 1.00 53.91 127 GLY A N 1
ATOM 1024 C CA . GLY A 1 127 ? -20.558 -7.961 31.621 1.00 53.91 127 GLY A CA 1
ATOM 1025 C C . GLY A 1 127 ? -21.227 -7.130 32.727 1.00 53.91 127 GLY A C 1
ATOM 1026 O O . GLY A 1 127 ? -20.615 -6.871 33.759 1.00 53.91 127 GLY A O 1
ATOM 1027 N N . LYS A 1 128 ? -22.444 -6.630 32.475 1.00 51.44 128 LYS A N 1
ATOM 1028 C CA . LYS A 1 128 ? -23.287 -5.823 33.387 1.00 51.44 128 LYS A CA 1
ATOM 1029 C C . LYS A 1 128 ? -23.016 -6.071 34.891 1.00 51.44 128 LYS A C 1
ATOM 1031 O O . LYS A 1 128 ? -23.345 -7.158 35.363 1.00 51.44 128 LYS A O 1
ATOM 1036 N N . PRO A 1 129 ? -22.607 -5.065 35.690 1.00 42.56 129 PRO A N 1
ATOM 1037 C CA . PRO A 1 129 ? -22.751 -5.142 37.136 1.00 42.56 129 PRO A CA 1
ATOM 1038 C C . PRO A 1 129 ? -24.063 -4.467 37.564 1.00 42.56 129 PRO A C 1
ATOM 1040 O O . PRO A 1 129 ? -24.298 -3.280 37.333 1.00 42.56 129 PRO A O 1
ATOM 1043 N N . THR A 1 130 ? -24.945 -5.242 38.191 1.00 42.25 130 THR A N 1
ATOM 1044 C CA . THR A 1 130 ? -26.121 -4.744 38.912 1.00 42.25 130 THR A CA 1
ATOM 1045 C C . THR A 1 130 ? -25.685 -3.954 40.144 1.00 42.25 130 THR A C 1
ATOM 1047 O O . THR A 1 130 ? -24.965 -4.467 40.997 1.00 42.25 130 THR A O 1
ATOM 1050 N N . ALA A 1 131 ? -26.144 -2.708 40.245 1.00 45.59 131 ALA A N 1
ATOM 1051 C CA . ALA A 1 131 ? -25.881 -1.821 41.368 1.00 45.59 131 ALA A CA 1
ATOM 1052 C C . ALA A 1 131 ? -26.529 -2.329 42.669 1.00 45.59 131 ALA A C 1
ATOM 1054 O O . ALA A 1 131 ? -27.749 -2.476 42.735 1.00 45.59 131 ALA A O 1
ATOM 1055 N N . GLN A 1 132 ? -25.736 -2.506 43.729 1.00 43.47 132 GLN A N 1
ATOM 1056 C CA . GLN A 1 132 ? -26.237 -2.556 45.105 1.00 43.47 132 GLN A CA 1
ATOM 1057 C C . GLN A 1 132 ? -25.360 -1.694 46.027 1.00 43.47 132 GLN A C 1
ATOM 1059 O O . GLN A 1 132 ? -24.139 -1.824 46.067 1.00 43.47 132 GLN A O 1
ATOM 1064 N N . LYS A 1 133 ? -26.019 -0.775 46.746 1.00 52.06 133 LYS A N 1
ATOM 1065 C CA . LYS A 1 133 ? -25.478 0.046 47.845 1.00 52.06 133 LYS A CA 1
ATOM 1066 C C . LYS A 1 133 ? -25.206 -0.823 49.081 1.00 52.06 133 LYS A C 1
ATOM 1068 O O . LYS A 1 133 ? -26.066 -1.648 49.385 1.00 52.06 133 LYS A O 1
ATOM 1073 N N . PRO A 1 134 ? -24.178 -0.531 49.900 1.00 43.38 134 PRO A N 1
ATOM 1074 C CA . PRO A 1 134 ? -24.151 -0.995 51.280 1.00 43.38 134 PRO A CA 1
ATOM 1075 C C . PRO A 1 134 ? -24.451 0.126 52.290 1.00 43.38 134 PRO A C 1
ATOM 1077 O O . PRO A 1 134 ? -24.028 1.273 52.141 1.00 43.38 134 PRO A O 1
ATOM 1080 N N . SER A 1 135 ? -25.221 -0.259 53.311 1.00 40.38 135 SER A N 1
ATOM 1081 C CA . SER A 1 135 ? -25.555 0.495 54.522 1.00 40.38 135 SER A CA 1
ATOM 1082 C C . SER A 1 135 ? -24.459 0.339 55.588 1.00 40.38 135 SER A C 1
ATOM 1084 O O . SER A 1 135 ? -23.687 -0.618 55.574 1.00 40.38 135 SER A O 1
ATOM 1086 N N . SER A 1 136 ? -24.405 1.309 56.498 1.00 42.81 136 SER A N 1
ATOM 1087 C CA . SER A 1 136 ? -23.313 1.638 57.417 1.00 42.81 136 SER A CA 1
ATOM 1088 C C . SER A 1 136 ? -23.488 1.008 58.807 1.00 42.81 136 SER A C 1
ATOM 1090 O O . SER A 1 136 ? -23.972 1.693 59.698 1.00 42.81 136 SER A O 1
ATOM 1092 N N . ASP A 1 137 ? -23.070 -0.248 59.013 1.00 46.97 137 ASP A N 1
ATOM 1093 C CA . ASP A 1 137 ? -22.966 -0.831 60.375 1.00 46.97 137 ASP A CA 1
ATOM 1094 C C . ASP A 1 137 ? -21.831 -1.873 60.569 1.00 46.97 137 ASP A C 1
ATOM 1096 O O . ASP A 1 137 ? -21.757 -2.550 61.589 1.00 46.97 137 ASP A O 1
ATOM 1100 N N . LEU A 1 138 ? -20.895 -2.016 59.619 1.00 50.28 138 LEU A N 1
ATOM 1101 C CA . LEU A 1 138 ? -19.920 -3.127 59.589 1.00 50.28 138 LEU A CA 1
ATOM 1102 C C . LEU A 1 138 ? -18.455 -2.685 59.698 1.00 50.28 138 LEU A C 1
ATOM 1104 O O . LEU A 1 138 ? -17.609 -3.193 58.975 1.00 50.28 138 LEU A O 1
ATOM 1108 N N . LEU A 1 139 ? -18.091 -1.729 60.545 1.00 51.41 139 LEU A N 1
ATOM 1109 C CA . LEU A 1 139 ? -16.715 -1.202 60.503 1.00 51.41 139 LEU A CA 1
ATOM 1110 C C . LEU A 1 139 ? -15.633 -2.194 60.982 1.00 51.41 139 LEU A C 1
ATOM 1112 O O . LEU A 1 139 ? -14.486 -2.031 60.596 1.00 51.41 139 LEU A O 1
ATOM 1116 N N . ASP A 1 140 ? -15.984 -3.259 61.710 1.00 47.22 140 ASP A N 1
ATOM 1117 C CA . ASP A 1 140 ? -15.011 -4.258 62.196 1.00 47.22 140 ASP A CA 1
ATOM 1118 C C . ASP A 1 140 ? -14.968 -5.530 61.317 1.00 47.22 140 ASP A C 1
ATOM 1120 O O . ASP A 1 140 ? -13.910 -5.967 60.864 1.00 47.22 140 ASP A O 1
ATOM 1124 N N . ALA A 1 141 ? -16.135 -6.053 60.919 1.00 51.97 141 ALA A N 1
ATOM 1125 C CA . ALA A 1 141 ? -16.232 -7.132 59.929 1.00 51.97 141 ALA A CA 1
ATOM 1126 C C . ALA A 1 141 ? -15.854 -6.674 58.505 1.00 51.97 141 ALA A C 1
ATOM 1128 O O . ALA A 1 141 ? -15.366 -7.481 57.709 1.00 51.97 141 ALA A O 1
ATOM 1129 N N . SER A 1 142 ? -16.038 -5.387 58.169 1.00 53.34 142 SER A N 1
ATOM 1130 C CA . SER A 1 142 ? -15.646 -4.870 56.856 1.00 53.34 142 SER A CA 1
ATOM 1131 C C . SER A 1 142 ? -14.147 -4.693 56.711 1.00 53.34 142 SER A C 1
ATOM 1133 O O . SER A 1 142 ? -13.690 -4.810 55.595 1.00 53.34 142 SER A O 1
ATOM 1135 N N . VAL A 1 143 ? -13.339 -4.510 57.759 1.00 56.84 143 VAL A N 1
ATOM 1136 C CA . VAL A 1 143 ? -11.878 -4.401 57.562 1.00 56.84 143 VAL A CA 1
ATOM 1137 C C . VAL A 1 143 ? -11.282 -5.754 57.164 1.00 56.84 143 VAL A C 1
ATOM 1139 O O . VAL A 1 143 ? -10.489 -5.825 56.225 1.00 56.84 143 VAL A O 1
ATOM 1142 N N . VAL A 1 144 ? -11.727 -6.850 57.788 1.00 60.25 144 VAL A N 1
ATOM 1143 C CA . VAL A 1 144 ? -11.314 -8.219 57.418 1.00 60.25 144 VAL A CA 1
ATOM 1144 C C . VAL A 1 144 ? -11.913 -8.644 56.072 1.00 60.25 144 VAL A C 1
ATOM 1146 O O . VAL A 1 144 ? -11.222 -9.251 55.251 1.00 60.25 144 VAL A O 1
ATOM 1149 N N . SER A 1 145 ? -13.170 -8.278 55.800 1.00 63.88 145 SER A N 1
ATOM 1150 C CA . SER A 1 145 ? -13.825 -8.532 54.511 1.00 63.88 145 SER A CA 1
ATOM 1151 C C . SER A 1 145 ? -13.230 -7.696 53.373 1.00 63.88 145 SER A C 1
ATOM 1153 O O . SER A 1 145 ? -13.024 -8.230 52.293 1.00 63.88 145 SER A O 1
ATOM 1155 N N . VAL A 1 146 ? -12.887 -6.427 53.602 1.00 65.31 146 VAL A N 1
ATOM 1156 C CA . VAL A 1 146 ? -12.224 -5.544 52.628 1.00 65.31 146 VAL A CA 1
ATOM 1157 C C . VAL A 1 146 ? -10.802 -6.018 52.382 1.00 65.31 146 VAL A C 1
ATOM 1159 O O . VAL A 1 146 ? -10.384 -6.023 51.234 1.00 65.31 146 VAL A O 1
ATOM 1162 N N . THR A 1 147 ? -10.084 -6.483 53.408 1.00 72.56 147 THR A N 1
ATOM 1163 C CA . THR A 1 147 ? -8.748 -7.074 53.227 1.00 72.56 147 THR A CA 1
ATOM 1164 C C . THR A 1 147 ? -8.821 -8.378 52.430 1.00 72.56 147 THR A C 1
ATOM 1166 O O . THR A 1 147 ? -8.053 -8.548 51.490 1.00 72.56 147 THR A O 1
ATOM 1169 N N . SER A 1 148 ? -9.773 -9.272 52.730 1.00 75.50 148 SER A N 1
ATOM 1170 C CA . SER A 1 148 ? -9.968 -10.509 51.950 1.00 75.50 148 SER A CA 1
ATOM 1171 C C . SER A 1 148 ? -10.402 -10.214 50.514 1.00 75.50 148 SER A C 1
ATOM 1173 O O . SER A 1 148 ? -9.826 -10.757 49.581 1.00 75.50 148 SER A O 1
ATOM 1175 N N . ARG A 1 149 ? -11.342 -9.282 50.320 1.00 75.38 149 ARG A N 1
ATOM 1176 C CA . ARG A 1 149 ? -11.793 -8.845 48.994 1.00 75.38 149 ARG A CA 1
ATOM 1177 C C . ARG A 1 149 ? -10.670 -8.177 48.209 1.00 75.38 149 ARG A C 1
ATOM 1179 O O . ARG A 1 149 ? -10.571 -8.389 47.014 1.00 75.38 149 ARG A O 1
ATOM 1186 N N . TYR A 1 150 ? -9.818 -7.398 48.871 1.00 81.50 150 TYR A N 1
ATOM 1187 C CA . TYR A 1 150 ? -8.645 -6.781 48.257 1.00 81.50 150 TYR A CA 1
ATOM 1188 C C . TYR A 1 150 ? -7.621 -7.837 47.830 1.00 81.50 150 TYR A C 1
ATOM 1190 O O . TYR A 1 150 ? -7.059 -7.725 46.748 1.00 81.50 150 TYR A O 1
ATOM 1198 N N . ILE A 1 151 ? -7.405 -8.884 48.633 1.00 81.75 151 ILE A N 1
ATOM 1199 C CA . ILE A 1 151 ? -6.531 -10.006 48.264 1.00 81.75 151 ILE A CA 1
ATOM 1200 C C . ILE A 1 151 ? -7.115 -10.781 47.074 1.00 81.75 151 ILE A C 1
ATOM 1202 O O . ILE A 1 151 ? -6.387 -11.047 46.124 1.00 81.75 151 ILE A O 1
ATOM 1206 N N . GLU A 1 152 ? -8.414 -11.089 47.084 1.00 85.50 152 GLU A N 1
ATOM 1207 C CA . GLU A 1 152 ? -9.100 -11.753 45.965 1.00 85.50 152 GLU A CA 1
ATOM 1208 C C . GLU A 1 152 ? -9.085 -10.897 44.688 1.00 85.50 152 GLU A C 1
ATOM 1210 O O . GLU A 1 152 ? -8.817 -11.404 43.602 1.00 85.50 152 GLU A O 1
ATOM 1215 N N . GLU A 1 153 ? -9.312 -9.588 44.807 1.00 84.19 153 GLU A N 1
ATOM 1216 C CA . GLU A 1 153 ? -9.280 -8.629 43.699 1.00 84.19 153 GLU A CA 1
ATOM 1217 C C . GLU A 1 153 ? -7.864 -8.478 43.127 1.00 84.19 153 GLU A C 1
ATOM 1219 O O . GLU A 1 153 ? -7.687 -8.472 41.908 1.00 84.19 153 GLU A O 1
ATOM 1224 N N . GLN A 1 154 ? -6.838 -8.431 43.983 1.00 83.69 154 GLN A N 1
ATOM 1225 C CA . GLN A 1 154 ? -5.439 -8.447 43.552 1.00 83.69 154 GLN A CA 1
ATOM 1226 C C . GLN A 1 154 ? -5.073 -9.768 42.876 1.00 83.69 154 GLN A C 1
ATOM 1228 O O . GLN A 1 154 ? -4.416 -9.748 41.839 1.00 83.69 154 GLN A O 1
ATOM 1233 N N . GLN A 1 155 ? -5.531 -10.903 43.404 1.00 86.75 155 GLN A N 1
ATOM 1234 C CA . GLN A 1 155 ? -5.278 -12.215 42.815 1.00 86.75 155 GLN A CA 1
ATOM 1235 C C . GLN A 1 155 ? -5.948 -12.347 41.441 1.00 86.75 155 GLN A C 1
ATOM 1237 O O . GLN A 1 155 ? -5.293 -12.758 40.488 1.00 86.75 155 GLN A O 1
ATOM 1242 N N . ALA A 1 156 ? -7.201 -11.904 41.303 1.00 86.56 156 ALA A N 1
ATOM 1243 C CA . ALA A 1 156 ? -7.912 -11.868 40.026 1.00 86.56 156 ALA A CA 1
ATOM 1244 C C . ALA A 1 156 ? -7.249 -10.915 39.016 1.00 86.56 156 ALA A C 1
ATOM 1246 O O . ALA A 1 156 ? -7.109 -11.253 37.841 1.00 86.56 156 ALA A O 1
ATOM 1247 N N . THR A 1 157 ? -6.783 -9.748 39.474 1.00 83.62 157 THR A N 1
ATOM 1248 C CA . THR A 1 157 ? -6.043 -8.790 38.636 1.00 83.62 157 THR A CA 1
ATOM 1249 C C . THR A 1 157 ? -4.725 -9.392 38.155 1.00 83.62 157 THR A C 1
ATOM 1251 O O . THR A 1 157 ? -4.385 -9.288 36.981 1.00 83.62 157 THR A O 1
ATOM 1254 N N . GLN A 1 158 ? -3.991 -10.066 39.041 1.00 83.25 158 GLN A N 1
ATOM 1255 C CA . GLN A 1 158 ? -2.727 -10.715 38.709 1.00 83.25 158 GLN A CA 1
ATOM 1256 C C . GLN A 1 158 ? -2.931 -11.883 37.733 1.00 83.25 158 GLN A C 1
ATOM 1258 O O . GLN A 1 158 ? -2.125 -12.061 36.825 1.00 83.25 158 GLN A O 1
ATOM 1263 N N . GLN A 1 159 ? -4.045 -12.609 37.853 1.00 87.69 159 GLN A N 1
ATOM 1264 C CA . GLN A 1 159 ? -4.446 -13.645 36.901 1.00 87.69 159 GLN A CA 1
ATOM 1265 C C . GLN A 1 159 ? -4.728 -13.060 35.513 1.00 87.69 159 GLN A C 1
ATOM 1267 O O . GLN A 1 159 ? -4.259 -13.601 34.520 1.00 87.69 159 GLN A O 1
ATOM 1272 N N . LEU A 1 160 ? -5.425 -11.922 35.447 1.00 87.25 160 LEU A N 1
ATOM 1273 C CA . LEU A 1 160 ? -5.716 -11.228 34.191 1.00 87.25 160 LEU A CA 1
ATOM 1274 C C . LEU A 1 160 ? -4.444 -10.677 33.532 1.00 87.25 160 LEU A C 1
ATOM 1276 O O . LEU A 1 160 ? -4.308 -10.739 32.314 1.00 87.25 160 LEU A O 1
ATOM 1280 N N . ILE A 1 161 ? -3.490 -10.191 34.331 1.00 86.50 161 ILE A N 1
ATOM 1281 C CA . ILE A 1 161 ? -2.171 -9.770 33.842 1.00 86.50 161 ILE A CA 1
ATOM 1282 C C . ILE A 1 161 ? -1.396 -10.966 33.269 1.00 86.50 161 ILE A C 1
ATOM 1284 O O . ILE A 1 161 ? -0.789 -10.825 32.210 1.00 86.50 161 ILE A O 1
ATOM 1288 N N . MET A 1 162 ? -1.423 -12.133 33.926 1.00 84.81 162 MET A N 1
ATOM 1289 C CA . MET A 1 162 ? -0.780 -13.348 33.402 1.00 84.81 162 MET A CA 1
ATOM 1290 C C . MET A 1 162 ? -1.433 -13.818 32.097 1.00 84.81 162 MET A C 1
ATOM 1292 O O . MET A 1 162 ? -0.723 -14.099 31.140 1.00 84.81 162 MET A O 1
ATOM 1296 N N . ASP A 1 163 ? -2.764 -13.819 32.023 1.00 87.12 163 ASP A N 1
ATOM 1297 C CA . ASP A 1 163 ? -3.509 -14.249 30.831 1.00 87.12 163 ASP A CA 1
ATOM 1298 C C . ASP A 1 163 ? -3.262 -13.305 29.637 1.00 87.12 163 ASP A C 1
ATOM 1300 O O . ASP A 1 163 ? -3.061 -13.734 28.500 1.00 87.12 163 ASP A O 1
ATOM 1304 N N . GLN A 1 164 ? -3.183 -11.995 29.901 1.00 84.56 164 GLN A N 1
ATOM 1305 C CA . GLN A 1 164 ? -2.840 -10.993 28.892 1.00 84.56 164 GLN A CA 1
ATOM 1306 C C . GLN A 1 164 ? -1.392 -11.148 28.400 1.00 84.56 164 GLN A C 1
ATOM 1308 O O . GLN A 1 164 ? -1.125 -10.990 27.208 1.00 84.56 164 GLN A O 1
ATOM 1313 N N . GLN A 1 165 ? -0.456 -11.478 29.296 1.00 82.12 165 GLN A N 1
ATOM 1314 C CA . GLN A 1 165 ? 0.933 -11.762 28.931 1.00 82.12 165 GLN A CA 1
ATOM 1315 C C . GLN A 1 165 ? 1.063 -13.059 28.122 1.00 82.12 165 GLN A C 1
ATOM 1317 O O . GLN A 1 165 ? 1.827 -13.079 27.158 1.00 82.12 165 GLN A O 1
ATOM 1322 N N . ASP A 1 166 ? 0.292 -14.102 28.436 1.00 85.56 166 ASP A N 1
ATOM 1323 C CA . ASP A 1 166 ? 0.277 -15.350 27.662 1.00 85.56 166 ASP A CA 1
ATOM 1324 C C . ASP A 1 166 ? -0.252 -15.127 26.237 1.00 85.56 166 ASP A C 1
ATOM 1326 O O . ASP A 1 166 ? 0.360 -15.595 25.274 1.00 85.56 166 ASP A O 1
ATOM 1330 N N . GLN A 1 167 ? -1.302 -14.317 26.064 1.00 83.06 167 GLN A N 1
ATOM 1331 C CA . GLN A 1 167 ? -1.775 -13.916 24.730 1.00 83.06 167 GLN A CA 1
ATOM 1332 C C . GLN A 1 167 ? -0.714 -13.120 23.953 1.00 83.06 167 GLN A C 1
ATOM 1334 O O . GLN A 1 167 ? -0.538 -13.313 22.746 1.00 83.06 167 GLN A O 1
ATOM 1339 N N . GLN A 1 168 ? 0.040 -12.244 24.627 1.00 77.81 168 GLN A N 1
ATOM 1340 C CA . GLN A 1 168 ? 1.157 -11.535 23.997 1.00 77.81 168 GLN A CA 1
ATOM 1341 C C . GLN A 1 168 ? 2.289 -12.488 23.595 1.00 77.81 168 GLN A C 1
ATOM 1343 O O . GLN A 1 168 ? 2.858 -12.333 22.512 1.00 77.81 168 GLN A O 1
ATOM 1348 N N . LEU A 1 169 ? 2.604 -13.494 24.414 1.00 83.81 169 LEU A N 1
ATOM 1349 C CA . LEU A 1 169 ? 3.596 -14.516 24.080 1.00 83.81 169 LEU A CA 1
ATOM 1350 C C . LEU A 1 169 ? 3.143 -15.393 22.907 1.00 83.81 169 LEU A C 1
ATOM 1352 O O . LEU A 1 169 ? 3.971 -15.741 22.063 1.00 83.81 169 LEU A O 1
ATOM 1356 N N . GLU A 1 170 ? 1.852 -15.702 22.794 1.00 86.12 170 GLU A N 1
ATOM 1357 C CA . GLU A 1 170 ? 1.296 -16.413 21.640 1.00 86.12 170 GLU A CA 1
ATOM 1358 C C . GLU A 1 170 ? 1.419 -15.587 20.349 1.00 86.12 170 GLU A C 1
ATOM 1360 O O . GLU A 1 170 ? 1.876 -16.102 19.325 1.00 86.12 170 GLU A O 1
ATOM 1365 N N . LEU A 1 171 ? 1.122 -14.285 20.404 1.00 81.62 171 LEU A N 1
ATOM 1366 C CA . LEU A 1 171 ? 1.277 -13.371 19.267 1.00 81.62 171 LEU A CA 1
ATOM 1367 C C . LEU A 1 171 ? 2.749 -13.240 18.825 1.00 81.62 171 LEU A C 1
ATOM 1369 O O . LEU A 1 171 ? 3.070 -13.285 17.629 1.00 81.62 171 LEU A O 1
ATOM 1373 N N . VAL A 1 172 ? 3.666 -13.127 19.792 1.00 84.50 172 VAL A N 1
ATOM 1374 C CA . VAL A 1 172 ? 5.116 -13.097 19.544 1.00 84.50 172 VAL A CA 1
ATOM 1375 C C . VAL A 1 172 ? 5.597 -14.439 18.978 1.00 84.50 172 VAL A C 1
ATOM 1377 O O . VAL A 1 172 ? 6.388 -14.462 18.037 1.00 84.50 172 VAL A O 1
ATOM 1380 N N . SER A 1 173 ? 5.072 -15.564 19.469 1.00 83.31 173 SER A N 1
ATOM 1381 C CA . SER A 1 173 ? 5.350 -16.910 18.947 1.00 83.31 173 SER A CA 1
ATOM 1382 C C . SER A 1 173 ? 4.868 -17.083 17.501 1.00 83.31 173 SER A C 1
ATOM 1384 O O . SER A 1 173 ? 5.583 -17.645 16.665 1.00 83.31 173 SER A O 1
ATOM 1386 N N . GLY A 1 174 ? 3.699 -16.528 17.162 1.00 84.50 174 GLY A N 1
ATOM 1387 C CA . GLY A 1 174 ? 3.199 -16.450 15.788 1.00 84.50 174 GLY A CA 1
ATOM 1388 C C . GLY A 1 174 ? 4.150 -15.676 14.875 1.00 84.50 174 GLY A C 1
ATOM 1389 O O . GLY A 1 174 ? 4.539 -16.174 13.817 1.00 84.50 174 GLY A O 1
ATOM 1390 N N . SER A 1 175 ? 4.614 -14.511 15.331 1.00 79.56 175 SER A N 1
ATOM 1391 C CA . SER A 1 175 ? 5.598 -13.687 14.614 1.00 79.56 175 SER A CA 1
ATOM 1392 C C . SER A 1 175 ? 6.926 -14.426 14.404 1.00 79.56 175 SER A C 1
ATOM 1394 O O . SER A 1 175 ? 7.486 -14.401 13.310 1.00 79.56 175 SER A O 1
ATOM 1396 N N . ILE A 1 176 ? 7.398 -15.171 15.410 1.00 88.00 176 ILE A N 1
ATOM 1397 C CA . ILE A 1 176 ? 8.598 -16.016 15.308 1.00 88.00 176 ILE A CA 1
ATOM 1398 C C . ILE A 1 176 ? 8.401 -17.152 14.296 1.00 88.00 176 ILE A C 1
ATOM 1400 O O . ILE A 1 176 ? 9.328 -17.476 13.554 1.00 88.00 176 ILE A O 1
ATOM 1404 N N . ARG A 1 177 ? 7.208 -17.757 14.218 1.00 84.50 177 ARG A N 1
ATOM 1405 C CA . ARG A 1 177 ? 6.907 -18.800 13.223 1.00 84.50 177 ARG A CA 1
ATOM 1406 C C . ARG A 1 177 ? 6.944 -18.245 11.800 1.00 84.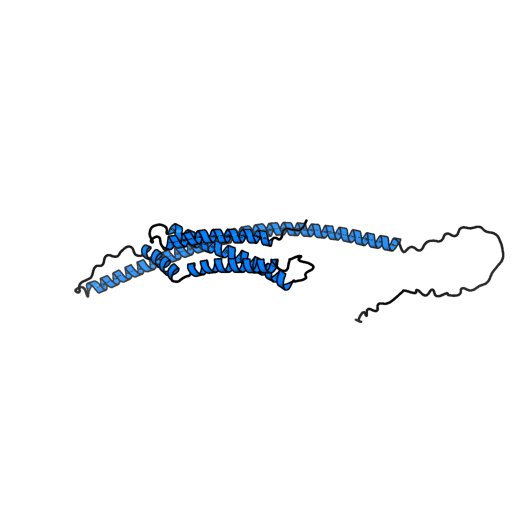50 177 ARG A C 1
ATOM 1408 O O . ARG A 1 177 ? 7.504 -18.898 10.920 1.00 84.50 177 ARG A O 1
ATOM 1415 N N . VAL A 1 178 ? 6.401 -17.046 11.589 1.00 86.44 178 VAL A N 1
ATOM 1416 C CA . VAL A 1 178 ? 6.460 -16.347 10.297 1.00 86.44 178 VAL A CA 1
ATOM 1417 C C . VAL A 1 178 ? 7.903 -15.991 9.943 1.00 86.44 178 VAL A C 1
ATOM 1419 O O . VAL A 1 178 ? 8.349 -16.325 8.850 1.00 86.44 178 VAL A O 1
ATOM 1422 N N . LEU A 1 179 ? 8.670 -15.419 10.877 1.00 87.06 179 LEU A N 1
ATOM 1423 C CA . LEU A 1 179 ? 10.093 -15.122 10.674 1.00 87.06 179 LEU A CA 1
ATOM 1424 C C . LEU A 1 179 ? 10.910 -16.379 10.365 1.00 87.06 179 LEU A C 1
ATOM 1426 O O . LEU A 1 179 ? 11.746 -16.354 9.469 1.00 87.06 179 LEU A O 1
ATOM 1430 N N . LYS A 1 180 ? 10.646 -17.501 11.044 1.00 89.94 180 LYS A N 1
ATOM 1431 C CA . LYS A 1 180 ? 11.293 -18.788 10.753 1.00 89.94 180 LYS A CA 1
ATOM 1432 C C . LYS A 1 180 ? 10.957 -19.285 9.347 1.00 89.94 180 LYS A C 1
ATOM 1434 O O . LYS A 1 180 ? 11.842 -19.771 8.651 1.00 89.94 180 LYS A O 1
ATOM 1439 N N . HIS A 1 181 ? 9.700 -19.161 8.927 1.00 90.25 181 HIS A N 1
ATOM 1440 C CA . HIS A 1 181 ? 9.273 -19.524 7.578 1.00 90.25 181 HIS A CA 1
ATOM 1441 C C . HIS A 1 181 ? 9.930 -18.630 6.513 1.00 90.25 181 HIS A C 1
ATOM 1443 O O . HIS A 1 181 ? 10.462 -19.139 5.531 1.00 90.25 181 HIS A O 1
ATOM 1449 N N . MET A 1 182 ? 9.962 -17.311 6.730 1.00 84.75 182 MET A N 1
ATOM 1450 C CA . MET A 1 182 ? 10.638 -16.366 5.835 1.00 84.75 182 MET A CA 1
ATOM 1451 C C . MET A 1 182 ? 12.146 -16.615 5.784 1.00 84.75 182 MET A C 1
ATOM 1453 O O . MET A 1 182 ? 12.702 -16.690 4.699 1.00 84.75 182 MET A O 1
ATOM 1457 N N . SER A 1 183 ? 12.800 -16.824 6.929 1.00 90.31 183 SER A N 1
ATOM 1458 C CA . SER A 1 183 ? 14.229 -17.148 6.999 1.00 90.31 183 SER A CA 1
ATOM 1459 C C . SER A 1 183 ? 14.563 -18.460 6.294 1.00 90.31 183 SER A C 1
ATOM 1461 O O . SER A 1 183 ? 15.630 -18.554 5.696 1.00 90.31 183 SER A O 1
ATOM 1463 N N . GLY A 1 184 ? 13.677 -19.460 6.353 1.00 92.75 184 GLY A N 1
ATOM 1464 C CA . GLY A 1 184 ? 13.838 -20.704 5.600 1.00 92.75 184 GLY A CA 1
ATOM 1465 C C . GLY A 1 184 ? 13.801 -20.461 4.093 1.00 92.75 184 GLY A C 1
ATOM 1466 O O . GLY A 1 184 ? 14.707 -20.891 3.390 1.00 92.75 184 GLY A O 1
ATOM 1467 N N . ARG A 1 185 ? 12.810 -19.694 3.619 1.00 89.88 185 ARG A N 1
ATOM 1468 C CA . ARG A 1 185 ? 12.693 -19.322 2.200 1.00 89.88 185 ARG A CA 1
ATOM 1469 C C . ARG A 1 185 ? 13.850 -18.451 1.710 1.00 89.88 185 ARG A C 1
ATOM 1471 O O . ARG A 1 185 ? 14.311 -18.646 0.598 1.00 89.88 185 ARG A O 1
ATOM 1478 N N . VAL A 1 186 ? 14.329 -17.516 2.532 1.00 89.56 186 VAL A N 1
ATOM 1479 C CA . VAL A 1 186 ? 15.520 -16.709 2.218 1.00 89.56 186 VAL A CA 1
ATOM 1480 C C . VAL A 1 186 ? 16.758 -17.598 2.118 1.00 89.56 186 VAL A C 1
ATOM 1482 O O . VAL A 1 186 ? 17.572 -17.384 1.234 1.00 89.56 186 VAL A O 1
ATOM 1485 N N . GLY A 1 187 ? 16.900 -18.605 2.985 1.00 92.38 187 GLY A N 1
ATOM 1486 C CA . GLY A 1 187 ? 18.000 -19.568 2.893 1.00 92.38 187 GLY A CA 1
ATOM 1487 C C . GLY A 1 187 ? 17.977 -20.369 1.589 1.00 92.38 187 GLY A C 1
ATOM 1488 O O . GLY A 1 187 ? 19.004 -20.478 0.934 1.00 92.38 187 GLY A O 1
ATOM 1489 N N . GLU A 1 188 ? 16.807 -20.869 1.193 1.00 92.69 188 GLU A N 1
ATOM 1490 C CA . GLU A 1 188 ? 16.629 -21.621 -0.058 1.00 92.69 188 GLU A CA 1
ATOM 1491 C C . GLU A 1 188 ? 16.903 -20.749 -1.297 1.00 92.69 188 GLU A C 1
ATOM 1493 O O . GLU A 1 188 ? 17.650 -21.156 -2.179 1.00 92.69 188 GLU A O 1
ATOM 1498 N N . GLU A 1 189 ? 16.408 -19.508 -1.315 1.00 93.31 189 GLU A N 1
ATOM 1499 C CA . GLU A 1 189 ? 16.687 -18.532 -2.378 1.00 93.31 189 GLU A CA 1
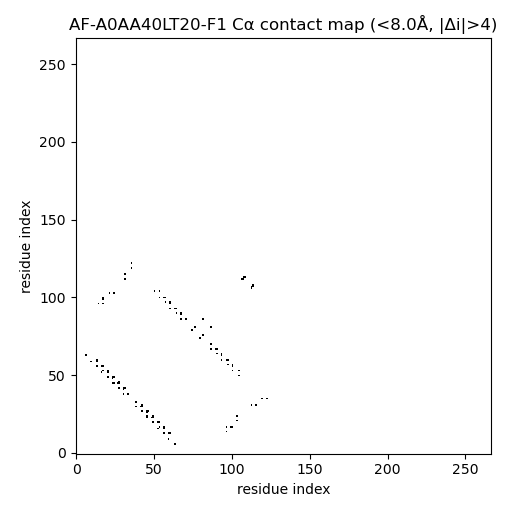ATOM 1500 C C . GLU A 1 189 ? 18.179 -18.161 -2.452 1.00 93.31 189 GLU A C 1
ATOM 1502 O O . GLU A 1 189 ? 18.737 -18.028 -3.538 1.00 93.31 189 GLU A O 1
ATOM 1507 N N . LEU A 1 190 ? 18.860 -18.014 -1.309 1.00 92.94 190 LEU A N 1
ATOM 1508 C CA . LEU A 1 190 ? 20.302 -17.751 -1.281 1.00 92.94 190 LEU A CA 1
ATOM 1509 C C . LEU A 1 190 ? 21.116 -18.949 -1.787 1.00 92.94 190 LEU A C 1
ATOM 1511 O O . LEU A 1 190 ? 22.113 -18.744 -2.480 1.00 92.94 190 LEU A O 1
ATOM 1515 N N . ASP A 1 191 ? 20.699 -20.177 -1.478 1.00 93.56 191 ASP A N 1
ATOM 1516 C CA . ASP A 1 191 ? 21.324 -21.388 -2.017 1.00 93.56 191 ASP A CA 1
ATOM 1517 C C . ASP A 1 191 ? 21.105 -21.491 -3.540 1.00 93.56 191 ASP A C 1
ATOM 1519 O O . ASP A 1 191 ? 22.053 -21.765 -4.281 1.00 93.56 191 ASP A O 1
ATOM 1523 N N . GLU A 1 192 ? 19.898 -21.190 -4.036 1.00 91.88 192 GLU A N 1
ATOM 1524 C CA . GLU A 1 192 ? 19.606 -21.115 -5.476 1.00 91.88 192 GLU A CA 1
ATOM 1525 C C . GLU A 1 192 ? 20.437 -20.029 -6.174 1.00 91.88 192 GLU A C 1
ATOM 1527 O O . GLU A 1 192 ? 21.038 -20.277 -7.225 1.00 91.88 192 GLU A O 1
ATOM 1532 N N . GLN A 1 193 ? 20.555 -18.844 -5.571 1.00 92.50 193 GLN A N 1
ATOM 1533 C CA . GLN A 1 193 ? 21.423 -17.780 -6.072 1.00 92.50 193 GLN A CA 1
ATOM 1534 C C . GLN A 1 193 ? 22.902 -18.177 -6.037 1.00 92.50 193 GLN A C 1
ATOM 1536 O O . GLN A 1 193 ? 23.642 -17.826 -6.954 1.00 92.50 193 GLN A O 1
ATOM 1541 N N . GLY A 1 194 ? 23.343 -18.957 -5.047 1.00 90.38 194 GLY A N 1
ATOM 1542 C CA . GLY A 1 194 ? 24.689 -19.530 -5.006 1.00 90.38 194 GLY A CA 1
ATOM 1543 C C . GLY A 1 194 ? 24.974 -20.438 -6.206 1.00 90.38 194 GLY A C 1
ATOM 1544 O O . GLY A 1 194 ? 26.030 -20.327 -6.831 1.00 90.38 194 GLY A O 1
ATOM 1545 N N . ILE A 1 195 ? 24.003 -21.271 -6.590 1.00 90.31 195 ILE A N 1
ATOM 1546 C CA . ILE A 1 195 ? 24.085 -22.128 -7.784 1.00 90.31 195 ILE A CA 1
ATOM 1547 C C . ILE A 1 195 ? 24.077 -21.283 -9.071 1.00 90.31 195 ILE A C 1
ATOM 1549 O O . ILE A 1 195 ? 24.846 -21.550 -10.002 1.00 90.31 195 ILE A O 1
ATOM 1553 N N . MET A 1 196 ? 23.248 -20.235 -9.135 1.00 87.94 196 MET A N 1
ATOM 1554 C CA . MET A 1 196 ? 23.227 -19.316 -10.280 1.00 87.94 196 MET A CA 1
ATOM 1555 C C . MET A 1 196 ? 24.541 -18.538 -10.428 1.00 87.94 196 MET A C 1
ATOM 1557 O O . MET A 1 196 ? 25.010 -18.348 -11.550 1.00 87.94 196 MET A O 1
ATOM 1561 N N . LEU A 1 197 ? 25.170 -18.129 -9.324 1.00 94.31 197 LEU A N 1
ATOM 1562 C CA . LEU A 1 197 ? 26.459 -17.436 -9.342 1.00 94.31 197 LEU A CA 1
ATOM 1563 C C . LEU A 1 197 ? 27.608 -18.346 -9.776 1.00 94.31 197 LEU A C 1
ATOM 1565 O O . LEU A 1 197 ? 28.470 -17.896 -10.528 1.00 94.31 197 LEU A O 1
ATOM 1569 N N . ASP A 1 198 ? 27.614 -19.615 -9.365 1.00 94.12 198 ASP A N 1
ATOM 1570 C CA . ASP A 1 198 ? 28.600 -20.591 -9.849 1.00 94.12 198 ASP A CA 1
ATOM 1571 C C . ASP A 1 198 ? 28.451 -20.825 -11.363 1.00 94.12 198 ASP A C 1
ATOM 1573 O O . ASP A 1 198 ? 29.427 -20.822 -12.117 1.00 94.12 198 ASP A O 1
ATOM 1577 N N . THR A 1 199 ? 27.205 -20.899 -11.842 1.00 91.62 199 THR A N 1
ATOM 1578 C CA . THR A 1 199 ? 26.905 -20.987 -13.280 1.00 91.62 199 THR A CA 1
ATOM 1579 C C . THR A 1 199 ? 27.389 -19.741 -14.028 1.00 91.62 199 THR A C 1
ATOM 1581 O O . THR A 1 199 ? 28.045 -19.855 -15.065 1.00 91.62 199 THR A O 1
ATOM 1584 N N . PHE A 1 200 ? 27.138 -18.548 -13.483 1.00 91.88 200 PHE A N 1
ATOM 1585 C CA . PHE A 1 200 ? 27.613 -17.287 -14.052 1.00 91.88 200 PHE A CA 1
ATOM 1586 C C . PHE A 1 200 ? 29.146 -17.197 -14.074 1.00 91.88 200 PHE A C 1
ATOM 1588 O O . PHE A 1 200 ? 29.723 -16.757 -15.070 1.00 91.88 200 PHE A O 1
ATOM 1595 N N . ALA A 1 201 ? 29.826 -17.659 -13.020 1.00 92.69 201 ALA A N 1
ATOM 1596 C CA . ALA A 1 201 ? 31.284 -17.741 -12.987 1.00 92.69 201 ALA A CA 1
ATOM 1597 C C . ALA A 1 201 ? 31.813 -18.652 -14.108 1.00 92.69 201 ALA A C 1
ATOM 1599 O O . ALA A 1 201 ? 32.749 -18.281 -14.818 1.00 92.69 201 ALA A O 1
ATOM 1600 N N . HIS A 1 202 ? 31.154 -19.789 -14.349 1.00 93.50 202 HIS A N 1
ATOM 1601 C CA . HIS A 1 202 ? 31.509 -20.694 -15.440 1.00 93.50 202 HIS A CA 1
ATOM 1602 C C . HIS A 1 202 ? 31.313 -20.058 -16.830 1.00 93.50 202 HIS A C 1
ATOM 1604 O O . HIS A 1 202 ? 32.150 -20.213 -17.726 1.00 93.50 202 HIS A O 1
ATOM 1610 N N . GLU A 1 203 ? 30.232 -19.297 -17.024 1.00 92.94 203 GLU A N 1
ATOM 1611 C CA . GLU A 1 203 ? 29.993 -18.543 -18.261 1.00 92.94 203 GLU A CA 1
ATOM 1612 C C . GLU A 1 203 ? 31.013 -17.411 -18.469 1.00 92.94 203 GLU A C 1
ATOM 1614 O O . GLU A 1 203 ? 31.455 -17.165 -19.603 1.00 92.94 203 GLU A O 1
ATOM 1619 N N . MET A 1 204 ? 31.430 -16.747 -17.388 1.00 94.38 204 MET A N 1
ATOM 1620 C CA . MET A 1 204 ? 32.483 -15.734 -17.406 1.00 94.38 204 MET A CA 1
ATOM 1621 C C . MET A 1 204 ? 33.830 -16.346 -17.811 1.00 94.38 204 MET A C 1
ATOM 1623 O O . MET A 1 204 ? 34.476 -15.823 -18.721 1.00 94.38 204 MET A O 1
ATOM 1627 N N . ASP A 1 205 ? 34.222 -17.484 -17.233 1.00 94.19 205 ASP A N 1
ATOM 1628 C CA . ASP A 1 205 ? 35.462 -18.195 -17.579 1.00 94.19 205 ASP A CA 1
ATOM 1629 C C . ASP A 1 205 ? 35.478 -18.660 -19.043 1.00 94.19 205 ASP A C 1
ATOM 1631 O O . ASP A 1 205 ? 36.490 -18.556 -19.754 1.00 94.19 205 ASP A O 1
ATOM 1635 N N . HIS A 1 206 ? 34.332 -19.126 -19.544 1.00 93.88 206 HIS A N 1
ATOM 1636 C CA . HIS A 1 206 ? 34.172 -19.470 -20.952 1.00 93.88 206 HIS A CA 1
ATOM 1637 C C . HIS A 1 206 ? 34.304 -18.233 -21.855 1.00 93.88 206 HIS A C 1
ATOM 1639 O O . HIS A 1 206 ? 34.971 -18.279 -22.896 1.00 93.88 206 HIS A O 1
ATOM 1645 N N . THR A 1 207 ? 33.718 -17.103 -21.453 1.00 92.44 207 THR A N 1
ATOM 1646 C CA . THR A 1 207 ? 33.836 -15.831 -22.178 1.00 92.44 207 THR A CA 1
ATOM 1647 C C . THR A 1 207 ? 35.279 -15.327 -22.191 1.00 92.44 207 THR A C 1
ATOM 1649 O O . THR A 1 207 ? 35.770 -14.943 -23.256 1.00 92.44 207 THR A O 1
ATOM 1652 N N . GLN A 1 208 ? 35.991 -15.417 -21.065 1.00 92.88 208 GLN A N 1
ATOM 1653 C CA . GLN A 1 208 ? 37.407 -15.069 -20.955 1.00 92.88 208 GLN A CA 1
ATOM 1654 C C . GLN A 1 208 ? 38.263 -15.939 -21.881 1.00 92.88 208 GLN A C 1
ATOM 1656 O O . GLN A 1 208 ? 39.049 -15.423 -22.674 1.00 92.88 208 GLN A O 1
ATOM 1661 N N . SER A 1 209 ? 38.038 -17.255 -21.884 1.00 94.06 209 SER A N 1
ATOM 1662 C CA . SER A 1 209 ? 38.748 -18.187 -22.769 1.00 94.06 209 SER A CA 1
ATOM 1663 C C . SER A 1 209 ? 38.514 -17.881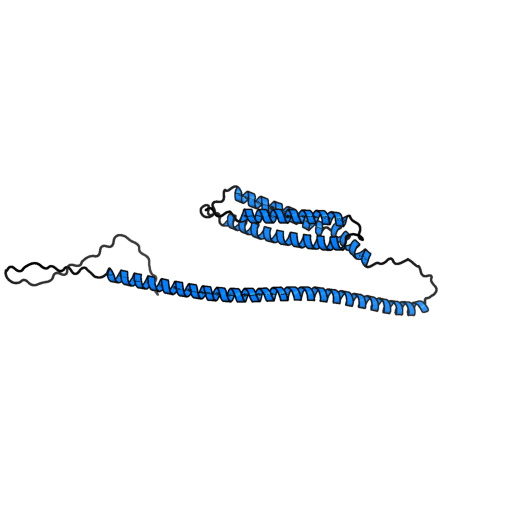 -24.254 1.00 94.06 209 SER A C 1
ATOM 1665 O O . SER A 1 209 ? 39.434 -17.961 -25.079 1.00 94.06 209 SER A O 1
ATOM 1667 N N . ARG A 1 210 ? 37.286 -17.494 -24.626 1.00 93.00 210 ARG A N 1
ATOM 1668 C CA . ARG A 1 210 ? 36.969 -17.056 -25.994 1.00 93.00 210 ARG A CA 1
ATOM 1669 C C . ARG A 1 210 ? 37.654 -15.739 -26.333 1.00 93.00 210 ARG A C 1
ATOM 1671 O O . ARG A 1 210 ? 38.197 -15.626 -27.435 1.00 93.00 210 ARG A O 1
ATOM 1678 N N . MET A 1 211 ? 37.649 -14.775 -25.415 1.00 92.56 211 MET A N 1
ATOM 1679 C CA . MET A 1 211 ? 38.333 -13.496 -25.584 1.00 92.56 211 MET A CA 1
ATOM 1680 C C . MET A 1 211 ? 39.841 -13.701 -25.767 1.00 92.56 211 MET A C 1
ATOM 1682 O O . MET A 1 211 ? 40.396 -13.201 -26.742 1.00 92.56 211 MET A O 1
ATOM 1686 N N . ASP A 1 212 ? 40.487 -14.523 -24.941 1.00 93.19 212 ASP A N 1
ATOM 1687 C CA . ASP A 1 212 ? 41.908 -14.864 -25.074 1.00 93.19 212 ASP A CA 1
ATOM 1688 C C . ASP A 1 212 ? 42.214 -15.540 -26.417 1.00 93.19 212 ASP A C 1
ATOM 1690 O O . ASP A 1 212 ? 43.230 -15.261 -27.064 1.00 93.19 212 ASP A O 1
ATOM 1694 N N . GLY A 1 213 ? 41.310 -16.402 -26.892 1.00 92.56 213 GLY A N 1
ATOM 1695 C CA . GLY A 1 213 ? 41.387 -16.990 -28.227 1.00 92.56 213 GLY A CA 1
ATOM 1696 C C . GLY A 1 213 ? 41.320 -15.943 -29.344 1.00 92.56 213 GLY A C 1
ATOM 1697 O O . GLY A 1 213 ? 42.077 -16.029 -30.316 1.00 92.56 213 GLY A O 1
ATOM 1698 N N . VAL A 1 214 ? 40.444 -14.942 -29.211 1.00 92.31 214 VAL A N 1
ATOM 1699 C CA . VAL A 1 214 ? 40.341 -13.810 -30.146 1.00 92.31 214 VAL A CA 1
ATOM 1700 C C . VAL A 1 214 ? 41.600 -12.948 -30.092 1.00 92.31 214 VAL A C 1
ATOM 1702 O O . VAL A 1 214 ? 42.175 -12.675 -31.145 1.00 92.31 214 VAL A O 1
ATOM 1705 N N . LEU A 1 215 ? 42.086 -12.591 -28.902 1.00 89.88 215 LEU A N 1
ATOM 1706 C CA . LEU A 1 215 ? 43.307 -11.804 -28.714 1.00 89.88 215 LEU A CA 1
ATOM 1707 C C . LEU A 1 215 ? 44.525 -12.504 -29.328 1.00 89.88 215 LEU A C 1
ATOM 1709 O O . LEU A 1 215 ? 45.295 -11.888 -30.066 1.00 89.88 215 LEU A O 1
ATOM 1713 N N . ARG A 1 216 ? 44.662 -13.820 -29.130 1.00 90.31 216 ARG A N 1
ATOM 1714 C CA . ARG A 1 216 ? 45.746 -14.612 -29.732 1.00 90.31 216 ARG A CA 1
ATOM 1715 C C . ARG A 1 216 ? 45.645 -14.667 -31.259 1.00 90.31 216 ARG A C 1
ATOM 1717 O O . ARG A 1 216 ? 46.666 -14.597 -31.945 1.00 90.31 216 ARG A O 1
ATOM 1724 N N . LYS A 1 217 ? 44.432 -14.762 -31.815 1.00 90.25 217 LYS A N 1
ATOM 1725 C CA . LYS A 1 217 ? 44.209 -14.680 -33.269 1.00 90.25 217 LYS A CA 1
ATOM 1726 C C . LYS A 1 217 ? 44.538 -13.290 -33.813 1.00 90.25 217 LYS A C 1
ATOM 1728 O O . LYS A 1 217 ? 45.195 -13.213 -34.847 1.00 90.25 217 LYS A O 1
ATOM 1733 N N . MET A 1 218 ? 44.149 -12.219 -33.121 1.00 83.44 218 MET A N 1
ATOM 1734 C CA . MET A 1 218 ? 44.488 -10.847 -33.513 1.00 83.44 218 MET A CA 1
ATOM 1735 C C . MET A 1 218 ? 45.999 -10.606 -33.498 1.00 83.44 218 MET A C 1
ATOM 1737 O O . MET A 1 218 ? 46.535 -10.072 -34.467 1.00 83.44 218 MET A O 1
ATOM 1741 N N . ALA A 1 219 ? 46.706 -11.088 -32.473 1.00 83.12 219 ALA A N 1
ATOM 1742 C CA . ALA A 1 219 ? 48.166 -11.042 -32.425 1.00 83.12 219 ALA A CA 1
ATOM 1743 C C . ALA A 1 219 ? 48.804 -11.813 -33.595 1.00 83.12 219 ALA A C 1
ATOM 1745 O O . ALA A 1 219 ? 49.733 -11.322 -34.234 1.00 83.12 219 ALA A O 1
ATOM 1746 N N . LYS A 1 220 ? 48.269 -12.995 -33.937 1.00 84.19 220 LYS A N 1
ATOM 1747 C CA . LYS A 1 220 ? 48.766 -13.785 -35.069 1.00 84.19 220 LYS A CA 1
ATOM 1748 C C . LYS A 1 220 ? 48.525 -13.095 -36.412 1.00 84.19 220 LYS A C 1
ATOM 1750 O O . LYS A 1 220 ? 49.433 -13.096 -37.234 1.00 84.19 220 LYS A O 1
ATOM 1755 N N . VAL A 1 221 ? 47.348 -12.510 -36.641 1.00 80.12 221 VAL A N 1
ATOM 1756 C CA . VAL A 1 221 ? 47.052 -11.756 -37.873 1.00 80.12 221 VAL A CA 1
ATOM 1757 C C . VAL A 1 221 ? 47.963 -10.533 -37.983 1.00 80.12 221 VAL A C 1
ATOM 1759 O O . VAL A 1 221 ? 48.556 -10.332 -39.036 1.00 80.12 221 VAL A O 1
ATOM 1762 N N . SER A 1 222 ? 48.161 -9.798 -36.884 1.00 75.44 222 SER A N 1
ATOM 1763 C CA . SER A 1 222 ? 49.096 -8.668 -36.822 1.00 75.44 222 SER A CA 1
ATOM 1764 C C . SER A 1 222 ? 50.523 -9.075 -37.222 1.00 75.44 222 SER A C 1
ATOM 1766 O O . SER A 1 222 ? 51.121 -8.453 -38.100 1.00 75.44 222 SER A O 1
ATOM 1768 N N . HIS A 1 223 ? 51.039 -10.186 -36.684 1.00 66.94 223 HIS A N 1
ATOM 1769 C CA . HIS A 1 223 ? 52.385 -10.657 -37.034 1.00 66.94 223 HIS A CA 1
ATOM 1770 C C . HIS A 1 223 ? 52.486 -11.260 -38.453 1.00 66.94 223 HIS A C 1
ATOM 1772 O O . HIS A 1 223 ? 53.564 -11.271 -39.033 1.00 66.94 223 HIS A O 1
ATOM 1778 N N . MET A 1 224 ? 51.378 -11.735 -39.044 1.00 56.03 224 MET A N 1
ATOM 1779 C CA . MET A 1 224 ? 51.364 -12.221 -40.437 1.00 56.03 224 MET A CA 1
ATOM 1780 C C . MET A 1 224 ? 51.351 -11.061 -41.441 1.00 56.03 224 MET A C 1
ATOM 1782 O O . MET A 1 224 ? 51.767 -11.230 -42.581 1.00 56.03 224 MET A O 1
ATOM 1786 N N . THR A 1 225 ? 50.887 -9.877 -41.028 1.00 56.41 225 THR A N 1
ATOM 1787 C CA . THR A 1 225 ? 50.918 -8.657 -41.851 1.00 56.41 225 THR A CA 1
ATOM 1788 C C . THR A 1 225 ? 52.236 -7.883 -41.758 1.00 56.41 225 THR A C 1
ATOM 1790 O O . THR A 1 225 ? 52.416 -6.920 -42.498 1.00 56.41 225 THR A O 1
ATOM 1793 N N . SER A 1 226 ? 53.164 -8.290 -40.882 1.00 50.25 226 SER A N 1
ATOM 1794 C CA . SER A 1 226 ? 54.472 -7.643 -40.703 1.00 50.25 226 SER A CA 1
ATOM 1795 C C . SER A 1 226 ? 55.636 -8.341 -41.418 1.00 50.25 226 SER A C 1
ATOM 1797 O O . SER A 1 226 ? 56.787 -7.989 -41.164 1.00 50.25 226 SER A O 1
ATOM 1799 N N . GLU A 1 227 ? 55.386 -9.316 -42.298 1.00 47.97 227 GLU A N 1
ATOM 1800 C CA . GLU A 1 227 ? 56.440 -9.836 -43.177 1.00 47.97 227 GLU A CA 1
ATOM 1801 C C . GLU A 1 227 ? 56.561 -8.949 -44.432 1.00 47.97 227 GLU A C 1
ATOM 1803 O O . GLU A 1 227 ? 55.580 -8.782 -45.162 1.00 47.97 227 GLU A O 1
ATOM 1808 N N . PRO A 1 228 ? 57.731 -8.335 -44.703 1.00 50.38 228 PRO A N 1
ATOM 1809 C CA . PRO A 1 228 ? 57.916 -7.526 -45.902 1.00 50.38 228 PRO A CA 1
ATOM 1810 C C . PRO A 1 228 ? 57.892 -8.430 -47.146 1.00 50.38 228 PRO A C 1
ATOM 1812 O O . PRO A 1 228 ? 58.406 -9.552 -47.094 1.00 50.38 228 PRO A O 1
ATOM 1815 N N . PRO A 1 229 ? 57.338 -7.977 -48.288 1.00 45.41 229 PRO A N 1
ATOM 1816 C CA . PRO A 1 229 ? 57.262 -8.810 -49.477 1.00 45.41 229 PRO A CA 1
ATOM 1817 C C . PRO A 1 229 ? 58.677 -9.124 -49.966 1.00 45.41 229 PRO A C 1
ATOM 1819 O O . PRO A 1 229 ? 59.457 -8.231 -50.303 1.00 45.41 229 PRO A O 1
ATOM 1822 N N . THR A 1 230 ? 59.009 -10.411 -50.021 1.00 45.22 230 THR A N 1
ATOM 1823 C CA . THR A 1 230 ? 60.203 -10.905 -50.702 1.00 45.22 230 THR A CA 1
ATOM 1824 C C . THR A 1 230 ? 60.013 -10.655 -52.197 1.00 45.22 230 THR A C 1
ATOM 1826 O O . THR A 1 230 ? 59.318 -11.395 -52.891 1.00 45.22 230 THR A O 1
ATOM 1829 N N . VAL A 1 231 ? 60.606 -9.576 -52.708 1.00 45.12 231 VAL A N 1
ATOM 1830 C CA . VAL A 1 231 ? 60.712 -9.338 -54.149 1.00 45.12 231 VAL A CA 1
ATOM 1831 C C . VAL A 1 231 ? 61.714 -10.347 -54.707 1.00 45.12 231 VAL A C 1
ATOM 1833 O O . VAL A 1 231 ? 62.926 -10.153 -54.633 1.00 45.12 231 VAL A O 1
ATOM 1836 N N . VAL A 1 232 ? 61.211 -11.450 -55.258 1.00 48.03 232 VAL A N 1
ATOM 1837 C CA . VAL A 1 232 ? 62.008 -12.351 -56.093 1.00 48.03 232 VAL A CA 1
ATOM 1838 C C . VAL A 1 232 ? 62.106 -11.722 -57.482 1.00 48.03 232 VAL A C 1
ATOM 1840 O O . VAL A 1 232 ? 61.232 -11.904 -58.325 1.00 48.03 232 VAL A O 1
ATOM 1843 N N . CYS A 1 233 ? 63.174 -10.964 -57.731 1.00 37.94 233 CYS A N 1
ATOM 1844 C CA . CYS A 1 233 ? 63.557 -10.594 -59.091 1.00 37.94 233 CYS A CA 1
ATOM 1845 C C . CYS A 1 233 ? 64.303 -11.769 -59.731 1.00 37.94 233 CYS A C 1
ATOM 1847 O O . CYS A 1 233 ? 65.485 -11.977 -59.470 1.00 37.94 233 CYS A O 1
ATOM 1849 N N . ASN A 1 234 ? 63.616 -12.524 -60.587 1.00 45.66 234 ASN A N 1
ATOM 1850 C CA . ASN A 1 234 ? 64.261 -13.411 -61.547 1.00 45.66 234 ASN A CA 1
ATOM 1851 C C . ASN A 1 234 ? 64.197 -12.766 -62.934 1.00 45.66 234 ASN A C 1
ATOM 1853 O O . ASN A 1 234 ? 63.110 -12.659 -63.493 1.00 45.66 234 ASN A O 1
ATOM 1857 N N . CYS A 1 235 ? 65.345 -12.353 -63.475 1.00 35.78 235 CYS A N 1
ATOM 1858 C CA . CYS A 1 235 ? 65.541 -12.157 -64.912 1.00 35.78 235 CYS A CA 1
ATOM 1859 C C . CYS A 1 235 ? 67.041 -12.125 -65.260 1.00 35.78 235 CYS A C 1
ATOM 1861 O O . CYS A 1 235 ? 67.730 -11.151 -64.983 1.00 35.78 235 CYS A O 1
ATOM 1863 N N . GLY A 1 236 ? 67.504 -13.214 -65.884 1.00 36.19 236 GLY A N 1
ATOM 1864 C CA . GLY A 1 236 ? 68.318 -13.204 -67.107 1.00 36.19 236 GLY A CA 1
ATOM 1865 C C . GLY A 1 236 ? 69.678 -12.503 -67.095 1.00 36.19 236 GLY A C 1
ATOM 1866 O O . GLY A 1 236 ? 69.777 -11.292 -67.257 1.00 36.19 236 GLY A O 1
ATOM 1867 N N . ALA A 1 237 ? 70.741 -13.304 -67.068 1.00 38.88 237 ALA A N 1
ATOM 1868 C CA . ALA A 1 237 ? 72.094 -12.885 -67.409 1.00 38.88 237 ALA A CA 1
ATOM 1869 C C . ALA A 1 237 ? 72.226 -12.460 -68.887 1.00 38.88 237 ALA A C 1
ATOM 1871 O O . ALA A 1 237 ? 71.911 -13.263 -69.757 1.00 38.88 237 ALA A O 1
ATOM 1872 N N . VAL A 1 238 ? 72.811 -11.281 -69.152 1.00 39.09 238 VAL A N 1
ATOM 1873 C CA . VAL A 1 238 ? 73.805 -11.042 -70.224 1.00 39.09 238 VAL A CA 1
ATOM 1874 C C . VAL A 1 238 ? 74.773 -9.927 -69.781 1.00 39.09 238 VAL A C 1
ATOM 1876 O O . VAL A 1 238 ? 74.393 -8.770 -69.680 1.00 39.09 238 VAL A O 1
ATOM 1879 N N . GLY A 1 239 ? 76.021 -10.334 -69.516 1.00 38.09 239 GLY A N 1
ATOM 1880 C CA . GLY A 1 239 ? 77.304 -9.675 -69.829 1.00 38.09 239 GLY A CA 1
ATOM 1881 C C . GLY A 1 239 ? 77.573 -8.189 -69.527 1.00 38.09 239 GLY A C 1
ATOM 1882 O O . GLY A 1 239 ? 77.004 -7.315 -70.166 1.00 38.09 239 GLY A O 1
ATOM 1883 N N . GLY A 1 240 ? 78.636 -7.930 -68.744 1.00 36.09 240 GLY A N 1
ATOM 1884 C CA . GLY A 1 240 ? 79.535 -6.784 -68.987 1.00 36.09 240 GLY A CA 1
ATOM 1885 C C . GLY A 1 240 ? 80.079 -6.014 -67.771 1.00 36.09 240 GLY A C 1
ATOM 1886 O O . GLY A 1 240 ? 79.461 -5.056 -67.341 1.00 36.09 240 GLY A O 1
ATOM 1887 N N . ALA A 1 241 ? 81.288 -6.388 -67.323 1.00 33.53 241 ALA A N 1
ATOM 1888 C CA . ALA A 1 241 ? 82.364 -5.560 -66.728 1.00 33.53 241 ALA A CA 1
ATOM 1889 C C . ALA A 1 241 ? 82.152 -4.705 -65.436 1.00 33.53 241 ALA A C 1
ATOM 1891 O O . ALA A 1 241 ? 81.647 -3.597 -65.502 1.00 33.53 241 ALA A O 1
ATOM 1892 N N . SER A 1 242 ? 82.696 -5.216 -64.309 1.00 40.09 242 SER A N 1
ATOM 1893 C CA . SER A 1 242 ? 83.686 -4.655 -63.329 1.00 40.09 242 SER A CA 1
ATOM 1894 C C . SER A 1 242 ? 83.650 -3.183 -62.806 1.00 40.09 242 SER A C 1
ATOM 1896 O O . SER A 1 242 ? 83.032 -2.318 -63.408 1.00 40.09 242 SER A O 1
ATOM 1898 N N . PRO A 1 243 ? 84.313 -2.845 -61.668 1.00 48.94 243 PRO A N 1
ATOM 1899 C CA . PRO A 1 243 ? 83.626 -2.544 -60.408 1.00 48.94 243 PRO A CA 1
ATOM 1900 C C . PRO A 1 243 ? 83.904 -1.127 -59.853 1.00 48.94 243 PRO A C 1
ATOM 1902 O O . PRO A 1 243 ? 84.938 -0.521 -60.120 1.00 48.94 243 PRO A O 1
ATOM 1905 N N . GLY A 1 244 ? 83.008 -0.618 -59.003 1.00 32.22 244 GLY A N 1
ATOM 1906 C CA . GLY A 1 244 ? 83.183 0.652 -58.293 1.00 32.22 244 GLY A CA 1
ATOM 1907 C C . GLY A 1 244 ? 82.519 0.621 -56.919 1.00 32.22 244 GLY A C 1
ATOM 1908 O O . GLY A 1 244 ? 81.321 0.392 -56.797 1.00 32.22 244 GLY A O 1
ATOM 1909 N N . SER A 1 245 ? 83.335 0.801 -55.889 1.00 36.53 245 SER A N 1
ATOM 1910 C CA . SER A 1 245 ? 83.038 0.776 -54.458 1.00 36.53 245 SER A CA 1
ATOM 1911 C C . SER A 1 245 ? 82.301 2.023 -53.950 1.00 36.53 245 SER A C 1
ATOM 1913 O O . SER A 1 245 ? 82.686 3.127 -54.319 1.00 36.53 245 SER A O 1
ATOM 1915 N N . HIS A 1 246 ? 81.323 1.817 -53.050 1.00 39.53 246 HIS A N 1
ATOM 1916 C CA . HIS A 1 246 ? 80.956 2.588 -51.833 1.00 39.53 246 HIS A CA 1
ATOM 1917 C C . HIS A 1 246 ? 79.425 2.648 -51.620 1.00 39.53 246 HIS A C 1
ATOM 1919 O O . HIS A 1 246 ? 78.708 3.049 -52.534 1.00 39.53 246 HIS A O 1
ATOM 1925 N N . PRO A 1 247 ? 78.892 2.313 -50.423 1.00 41.75 247 PRO A N 1
ATOM 1926 C CA . PRO A 1 247 ? 77.481 2.510 -50.116 1.00 41.75 247 PRO A CA 1
ATOM 1927 C C . PRO A 1 247 ? 77.256 3.907 -49.517 1.00 41.75 247 PRO A C 1
ATOM 1929 O O . PRO A 1 247 ? 77.818 4.250 -48.477 1.00 41.75 247 PRO A O 1
ATOM 1932 N N . ALA A 1 248 ? 76.415 4.711 -50.165 1.00 39.38 248 ALA A N 1
ATOM 1933 C CA . ALA A 1 248 ? 75.850 5.917 -49.576 1.00 39.38 248 ALA A CA 1
ATOM 1934 C C . ALA A 1 248 ? 74.654 5.529 -48.691 1.00 39.38 248 ALA A C 1
ATOM 1936 O O . ALA A 1 248 ? 73.686 4.932 -49.163 1.00 39.38 248 ALA A O 1
ATOM 1937 N N . LEU A 1 249 ? 74.736 5.866 -47.403 1.00 38.38 249 LEU A N 1
ATOM 1938 C CA . LEU A 1 249 ? 73.624 5.818 -46.456 1.00 38.38 249 LEU A CA 1
ATOM 1939 C C . LEU A 1 249 ? 72.562 6.843 -46.876 1.00 38.38 249 LEU A C 1
ATOM 1941 O O . LEU A 1 249 ? 72.736 8.041 -46.663 1.00 38.38 249 LEU A O 1
ATOM 1945 N N . LEU A 1 250 ? 71.460 6.376 -47.461 1.00 34.59 250 LEU A N 1
ATOM 1946 C CA . LEU A 1 250 ? 70.251 7.177 -47.636 1.00 34.59 250 LEU A CA 1
ATOM 1947 C C . LEU A 1 250 ? 69.294 6.886 -46.479 1.00 34.59 250 LEU A C 1
ATOM 1949 O O . LEU A 1 250 ? 68.621 5.858 -46.444 1.00 34.59 250 LEU A O 1
ATOM 1953 N N . SER A 1 251 ? 69.264 7.821 -45.528 1.00 35.50 251 SER A N 1
ATOM 1954 C CA . SER A 1 251 ? 68.221 7.958 -44.513 1.00 35.50 251 SER A CA 1
ATOM 1955 C C . SER A 1 251 ? 66.845 8.001 -45.172 1.00 35.50 251 SER A C 1
ATOM 1957 O O . SER A 1 251 ? 66.529 8.951 -45.889 1.00 35.50 251 SER A O 1
ATOM 1959 N N . LEU A 1 252 ? 66.005 7.005 -44.890 1.00 32.62 252 LEU A N 1
ATOM 1960 C CA . LEU A 1 252 ? 64.584 7.076 -45.200 1.00 32.62 252 LEU A CA 1
ATOM 1961 C C . LEU A 1 252 ? 63.863 7.727 -44.014 1.00 32.62 252 LEU A C 1
ATOM 1963 O O . LEU A 1 252 ? 63.687 7.132 -42.953 1.00 32.62 252 LEU A O 1
ATOM 1967 N N . ILE A 1 253 ? 63.501 8.992 -44.204 1.00 35.62 253 ILE A N 1
ATOM 1968 C CA . ILE A 1 253 ? 62.653 9.778 -43.310 1.00 35.62 253 ILE A CA 1
ATOM 1969 C C . ILE A 1 253 ? 61.240 9.179 -43.359 1.00 35.62 253 ILE A C 1
ATOM 1971 O O . ILE A 1 253 ? 60.569 9.242 -44.388 1.00 35.62 253 ILE A O 1
ATOM 1975 N N . LEU A 1 254 ? 60.783 8.607 -42.243 1.00 34.41 254 LEU A N 1
ATOM 1976 C CA . LEU A 1 254 ? 59.375 8.284 -42.010 1.00 34.41 254 LEU A CA 1
ATOM 1977 C C . LEU A 1 254 ? 58.619 9.588 -41.727 1.00 34.41 254 LEU A C 1
ATOM 1979 O O . LEU A 1 254 ? 58.691 10.139 -40.630 1.00 34.41 254 LEU A O 1
ATOM 1983 N N . ALA A 1 255 ? 57.902 10.088 -42.729 1.00 39.00 255 ALA A N 1
ATOM 1984 C CA . ALA A 1 255 ? 56.903 11.131 -42.548 1.00 39.00 255 ALA A CA 1
ATOM 1985 C C . ALA A 1 255 ? 55.586 10.488 -42.080 1.00 39.00 255 ALA A C 1
ATOM 1987 O O . ALA A 1 255 ? 54.896 9.836 -42.861 1.00 39.00 255 ALA A O 1
ATOM 1988 N N . LEU A 1 256 ? 55.243 10.668 -40.802 1.00 38.66 256 LEU A N 1
ATOM 1989 C CA . LEU A 1 256 ? 53.897 10.428 -40.273 1.00 38.66 256 LEU A CA 1
ATOM 1990 C C . LEU A 1 256 ? 53.082 11.730 -40.373 1.00 38.66 256 LEU A C 1
ATOM 1992 O O . LEU A 1 256 ? 53.588 12.787 -39.981 1.00 38.66 256 LEU A O 1
ATOM 1996 N N . PRO A 1 257 ? 51.837 11.696 -40.881 1.00 38.50 257 PRO A N 1
ATOM 1997 C CA . PRO A 1 257 ? 51.000 12.878 -40.959 1.00 38.50 257 PRO A CA 1
ATOM 1998 C C . PRO A 1 257 ? 50.377 13.173 -39.592 1.00 38.50 257 PRO A C 1
ATOM 2000 O O . PRO A 1 257 ? 49.648 12.355 -39.046 1.00 38.50 257 PRO A O 1
ATOM 2003 N N . GLY A 1 258 ? 50.644 14.382 -39.097 1.00 40.78 258 GLY A N 1
ATOM 2004 C CA . GLY A 1 258 ? 49.727 15.141 -38.251 1.00 40.78 258 GLY A CA 1
ATOM 2005 C C . GLY A 1 258 ? 49.472 14.588 -36.855 1.00 40.78 258 GLY A C 1
ATOM 2006 O O . GLY A 1 258 ? 48.566 13.794 -36.677 1.00 40.78 258 GLY A O 1
ATOM 2007 N N . GLY A 1 259 ? 50.222 15.133 -35.890 1.00 49.81 259 GLY A N 1
ATOM 2008 C CA . GLY A 1 259 ? 49.774 15.518 -34.548 1.00 49.81 259 GLY A CA 1
ATOM 2009 C C . GLY A 1 259 ? 48.967 14.499 -33.742 1.00 49.81 259 GLY A C 1
ATOM 2010 O O . GLY A 1 259 ? 47.868 14.130 -34.113 1.00 49.81 259 GLY A O 1
ATOM 2011 N N . TRP A 1 260 ? 49.449 14.177 -32.548 1.00 35.62 260 TRP A N 1
ATOM 2012 C CA . TRP A 1 260 ? 48.865 14.606 -31.272 1.00 35.62 260 TRP A CA 1
ATOM 2013 C C . TRP A 1 260 ? 49.913 14.300 -30.199 1.00 35.62 260 TRP A C 1
ATOM 2015 O O . TRP A 1 260 ? 50.485 13.214 -30.143 1.00 35.62 260 TRP A O 1
ATOM 2025 N N . SER A 1 261 ? 50.226 15.315 -29.403 1.00 39.81 261 SER A N 1
ATOM 2026 C CA . SER A 1 261 ? 51.161 15.229 -28.289 1.00 39.81 261 SER A CA 1
ATOM 2027 C C . SER A 1 261 ? 50.347 14.900 -27.045 1.00 39.81 261 SER A C 1
ATOM 2029 O O . SER A 1 261 ? 49.527 15.717 -26.630 1.00 39.81 261 SER A O 1
ATOM 2031 N N . LEU A 1 262 ? 50.548 13.719 -26.460 1.00 35.44 262 LEU A N 1
ATOM 2032 C CA . LEU A 1 262 ? 50.094 13.431 -25.103 1.00 35.44 262 LEU A CA 1
ATOM 2033 C C . LEU A 1 262 ? 51.299 13.054 -24.247 1.00 35.44 262 LEU A C 1
ATOM 2035 O O . LEU A 1 262 ? 52.031 12.102 -24.501 1.00 35.44 262 LEU A O 1
ATOM 2039 N N . LYS A 1 263 ? 51.500 13.928 -23.268 1.00 46.81 263 LYS A N 1
ATOM 2040 C CA . LYS A 1 263 ? 52.555 13.988 -22.269 1.00 46.81 263 LYS A CA 1
ATOM 2041 C C . LYS A 1 263 ? 52.391 12.799 -21.320 1.00 46.81 263 LYS A C 1
ATOM 2043 O O . LYS A 1 263 ? 51.372 12.721 -20.640 1.00 46.81 263 LYS A O 1
ATOM 2048 N N . LEU A 1 264 ? 53.370 11.897 -21.266 1.00 36.53 264 LEU A N 1
ATOM 2049 C CA . LEU A 1 264 ? 53.476 10.937 -20.168 1.00 36.53 264 LEU A CA 1
ATOM 2050 C C . LEU A 1 264 ? 54.408 11.540 -19.115 1.00 36.53 264 LEU A C 1
ATOM 2052 O O . LEU A 1 264 ? 55.539 11.909 -19.430 1.00 36.53 264 LEU A O 1
ATOM 2056 N N . GLY A 1 265 ? 53.875 11.709 -17.906 1.00 40.09 265 GLY A N 1
ATOM 2057 C CA . GLY A 1 265 ? 54.621 12.134 -16.731 1.00 40.09 265 GLY A CA 1
ATOM 2058 C C . GLY A 1 265 ? 55.694 11.119 -16.350 1.00 40.09 265 GLY A C 1
ATOM 2059 O O . GLY A 1 265 ? 55.543 9.918 -16.578 1.00 40.09 265 GLY A O 1
ATOM 2060 N N . GLU A 1 266 ? 56.780 11.653 -15.806 1.00 44.44 266 GLU A N 1
ATOM 2061 C CA . GLU A 1 266 ? 57.883 10.918 -15.199 1.00 44.44 266 GLU A CA 1
ATOM 2062 C C . GLU A 1 266 ? 57.432 10.184 -13.924 1.00 44.44 266 GLU A C 1
ATOM 2064 O O . GLU A 1 266 ? 56.494 10.610 -13.243 1.00 44.44 266 GLU A O 1
ATOM 2069 N N . LEU A 1 267 ? 58.124 9.075 -13.648 1.00 40.28 267 LEU A N 1
ATOM 2070 C CA . LEU A 1 267 ? 58.240 8.435 -12.334 1.00 40.28 267 LEU A CA 1
ATOM 2071 C C . LEU A 1 267 ? 58.961 9.354 -11.341 1.00 40.28 267 LEU A C 1
ATOM 2073 O O . LEU A 1 267 ? 59.919 10.031 -11.778 1.00 40.28 267 LEU A O 1
#

Mean predicted aligned error: 21.26 Å

Radius of gyration: 42.79 Å; Cα contacts (8 Å, |Δi|>4): 59; chains: 1; bounding box: 110×38×132 Å

InterPro domains:
  IPR000727 Target SNARE coiled-coil homology domain [PS50192] (159-221)
  IPR000727 Target SNARE coiled-coil homology domain [SM00397] (154-221)
  IPR006012 Syntaxin/epimorphin, conserved site [PS00914] (165-204)
  IPR010989 SNARE [SSF47661] (4-108)
  IPR015260 Syntaxin 6/10/61, N-terminal [PF09177] (5-105)

Organism: Cnephaeus nilssonii (NCBI:txid3371016)

Secondary structure (DSSP, 8-state):
-PPPPHHHHHHHHHHHHHHHHHHHHHHHHHHTTS-TTSSHHHHHHHHHHHHHHHHHHHHHHHHHHHHHHHHHHT--TTT----TTHHHHHHHHHHHHHHHHHHHHHHHTSHHHHHHHHHHHHHHH---PPP----S--TTHHHHHHHHHHHHHHHHHHHHHHHHHHHHHHHHHHHHHHHHHHHHHHHHHHHHHHHHHHHHHHHHHHHHHHHHHHHHHHHHHHHHTTSPP----------------------------S----PPPP-

Nearest PDB structures (foldseek):
  4j2c-assembly1_A  TM=9.247E-01  e=6.895E-10  Homo sapiens
  4r61-assembly1_A  TM=5.097E-01  e=3.983E-01  Human immunodeficiency virus 1
  2wy2-assembly1_C  TM=5.668E-01  e=2.415E+00  Escherichia coli
  2cmr-assembly1_A  TM=3.478E-01  e=2.713E+00  Human immunodeficiency virus 1
  6m3q-assembly1_F  TM=3.423E-01  e=6.879E+00  Mus musculus

Sequence (267 aa):
MSLEDPFFVVRGEVQKAVNTARGLYQRWCELLQEGAAVGREELDWTTNELRNGLRSIEWDLEDLEETIDILEVEANPGKFKLPAGDLQERKVFVEQMREAVQEMKDHMVSPAAIAFMERNNREMLTGKPTAQKPSSDLLDASVVSVTSRYIEEQQATQQLIMDQQDQQLELVSGSIRVLKHMSGRVGEELDEQGIMLDTFAHEMDHTQSRMDGVLRKMAKVSHMTSEPPTVVCNCGAVGGASPGSHPALLSLILALPGGWSLKLGEL

pLDDT: mean 75.92, std 21.16, range [32.22, 98.44]

Solvent-accessible surface area (backbone atoms only — not comparable to full-atom values): 16149 Å² total; per-residue (Å²): 129,85,78,78,64,66,64,63,57,52,50,53,51,51,53,51,50,51,54,51,39,50,52,39,48,52,52,43,58,50,48,74,68,46,59,76,82,66,54,54,71,56,41,55,50,37,53,50,52,36,52,52,48,50,52,54,50,50,52,57,46,48,58,52,47,54,55,49,50,50,55,64,74,60,69,47,78,86,79,54,90,67,59,85,63,54,61,55,51,52,52,53,51,50,50,56,50,50,52,56,49,48,55,54,52,53,52,66,68,26,71,66,48,45,53,49,53,51,50,44,58,46,64,69,76,55,70,85,80,83,91,78,88,84,82,96,82,50,80,69,66,41,53,60,49,48,51,51,49,48,51,51,51,50,51,52,50,52,49,51,52,51,54,54,47,50,54,50,49,50,54,50,48,50,51,50,50,51,50,51,52,51,52,50,52,51,51,53,52,50,51,52,49,51,54,51,50,53,51,51,51,53,53,48,54,51,49,50,54,49,48,53,52,48,54,54,49,52,53,51,52,56,59,66,71,67,62,77,83,82,79,81,84,84,78,82,93,78,88,84,84,88,89,84,93,83,88,79,88,75,83,80,81,83,84,76,86,75,88,84,91,80,86,78,82,82,134